Protein AF-A0A957R9X8-F1 (afdb_monomer_lite)

Foldseek 3Di:
DDDDDDDDDDDDDDDDDDPPDDDVLQVLLVVLQFHWDWDQDPVGIWIWTAHPVRAIDGSVCVVVVLDHPPDRLAADQDVLVVLQSVFWDLADDPSYPHDQVHPLQLVLVCVVVVPDPPPDSVQSRVQWDWTRHRSFIKIFGDDPLGDSNDFADADPDADPLQLVVCQVVAFAQFDDCVSRPSRYQWTWTHHRSDIDTHDRNFDQDPVRHGVVRIDTRDDLDPVPPPVPPDDPCLQVLLVVDDDDDPPPPDDCVPPDPVSVVVVVVVVVVVVVVLVVLLVVPPVPQVSVLVVFDCVDPVRVSVNSQCSVVSGPDRCVPPVD

pLDDT: mean 84.51, std 13.88, range [35.81, 98.56]

Radius of gyration: 32.57 Å; chains: 1; bounding box: 52×130×83 Å

Sequence (320 aa):
MTLALLSACVPVTAPAPGEGIANPASENCVAQGGTVDIRQGEGGEVGYCVFAGGSECEEWALMRGECAPGQDAATFDDPFAYCAAVGTIDTPDARYTGEEPPAAAVQGLRAAINAPADAPDDILKNGTFWRCADGQVKACFVGANIPCETKADLSETPNEGMVAFCKENPDAEVVPAAAAGRATVYTWGCAGGVPVNGEQVLHADAQGFIAEFWYAIEPPTGAASQSLVVAPDLAARAARLKSVTVAPTVDTSKLEPWELQVLDKFMQAAWYMDAAYWQQVDPEGERIFRSLDASNPDQAALHLMMDANYGRWDRFDDFA

Structure (mmCIF, N/CA/C/O backbone):
data_AF-A0A957R9X8-F1
#
_entry.id   AF-A0A957R9X8-F1
#
loop_
_atom_site.group_PDB
_atom_site.id
_atom_site.type_symbol
_atom_site.label_atom_id
_atom_site.label_alt_id
_atom_site.label_comp_id
_atom_site.label_asym_id
_atom_site.label_entity_id
_atom_site.label_seq_id
_atom_site.pdbx_PDB_ins_code
_atom_site.Cartn_x
_atom_site.Cartn_y
_atom_site.Cartn_z
_atom_site.occupancy
_atom_site.B_iso_or_equiv
_atom_site.auth_seq_id
_atom_site.auth_comp_id
_atom_site.auth_asym_id
_atom_site.auth_atom_id
_atom_site.pdbx_PDB_model_num
ATOM 1 N N . MET A 1 1 ? 21.833 -87.650 44.650 1.00 43.00 1 MET A N 1
ATOM 2 C CA . MET A 1 1 ? 22.832 -86.761 44.021 1.00 43.00 1 MET A CA 1
ATOM 3 C C . MET A 1 1 ? 22.070 -85.587 43.438 1.00 43.00 1 MET A C 1
ATOM 5 O O . MET A 1 1 ? 21.427 -85.734 42.409 1.00 43.00 1 MET A O 1
ATOM 9 N N . THR A 1 2 ? 22.012 -84.489 44.184 1.00 42.12 2 THR A N 1
ATOM 10 C CA . THR A 1 2 ? 21.207 -83.302 43.872 1.00 42.12 2 THR A CA 1
ATOM 11 C C . THR A 1 2 ? 22.106 -82.326 43.120 1.00 42.12 2 THR A C 1
ATOM 13 O O . THR A 1 2 ? 23.076 -81.836 43.693 1.00 42.12 2 THR A O 1
ATOM 16 N N . LEU A 1 3 ? 21.846 -82.116 41.828 1.00 49.44 3 LEU A N 1
ATOM 17 C CA . LEU A 1 3 ? 22.641 -81.239 40.967 1.00 49.44 3 LEU A CA 1
ATOM 18 C C . LEU A 1 3 ? 22.000 -79.842 40.958 1.00 49.44 3 LEU A C 1
ATOM 20 O O . LEU A 1 3 ? 20.878 -79.676 40.484 1.00 49.44 3 LEU A O 1
ATOM 24 N N . ALA A 1 4 ? 22.696 -78.862 41.532 1.00 49.31 4 ALA A N 1
ATOM 25 C CA . ALA A 1 4 ? 22.298 -77.459 41.543 1.00 49.31 4 ALA A CA 1
ATOM 26 C C . ALA A 1 4 ? 22.686 -76.787 40.213 1.00 49.31 4 ALA A C 1
ATOM 28 O O . ALA A 1 4 ? 23.850 -76.822 39.816 1.00 49.31 4 ALA A O 1
ATOM 29 N N . LEU A 1 5 ? 21.711 -76.176 39.536 1.00 53.53 5 LEU A N 1
ATOM 30 C CA . LEU A 1 5 ? 21.909 -75.341 38.349 1.00 53.53 5 LEU A CA 1
ATOM 31 C C . LEU A 1 5 ? 22.194 -73.899 38.796 1.00 53.53 5 LEU A C 1
ATOM 33 O O . LEU A 1 5 ? 21.332 -73.249 39.385 1.00 53.53 5 LEU A O 1
ATOM 37 N N . LEU A 1 6 ? 23.407 -73.411 38.526 1.00 47.47 6 LEU A N 1
ATOM 38 C CA . LEU A 1 6 ? 23.772 -72.000 38.669 1.00 47.47 6 LEU A CA 1
ATOM 39 C C . LEU A 1 6 ? 23.198 -71.201 37.490 1.00 47.47 6 LEU A C 1
ATOM 41 O O . LEU A 1 6 ? 23.552 -71.446 36.340 1.00 47.47 6 LEU A O 1
ATOM 45 N N . SER A 1 7 ? 22.322 -70.241 37.792 1.00 61.00 7 SER A N 1
ATOM 46 C CA . SER A 1 7 ? 21.813 -69.246 36.845 1.00 61.00 7 SER A CA 1
ATOM 47 C C . SER A 1 7 ? 22.799 -68.076 36.761 1.00 61.00 7 SER A C 1
ATOM 49 O O . SER A 1 7 ? 23.100 -67.452 37.779 1.00 61.00 7 SER A O 1
ATOM 51 N N . ALA A 1 8 ? 23.331 -67.799 35.570 1.00 59.06 8 ALA A N 1
ATOM 52 C CA . ALA A 1 8 ? 24.214 -66.664 35.314 1.00 59.06 8 ALA A CA 1
ATOM 53 C C . ALA A 1 8 ? 23.390 -65.440 34.873 1.00 59.06 8 ALA A C 1
ATOM 55 O O . ALA A 1 8 ? 22.665 -65.504 33.882 1.00 59.06 8 ALA A O 1
ATOM 56 N N . CYS A 1 9 ? 23.515 -64.322 35.595 1.00 51.91 9 CYS A N 1
ATOM 57 C CA . CYS A 1 9 ? 22.985 -63.024 35.173 1.00 51.91 9 CYS A CA 1
ATOM 58 C C . CYS A 1 9 ? 23.831 -62.454 34.027 1.00 51.91 9 CYS A C 1
ATOM 60 O O . CYS A 1 9 ? 25.034 -62.251 34.185 1.00 51.91 9 CYS A O 1
ATOM 62 N N . VAL A 1 10 ? 23.191 -62.152 32.899 1.00 62.47 10 VAL A N 1
ATOM 63 C CA . VAL A 1 10 ? 23.792 -61.405 31.786 1.00 62.47 10 VAL A CA 1
ATOM 64 C C . VAL A 1 10 ? 23.617 -59.906 32.074 1.00 62.47 10 VAL A C 1
ATOM 66 O O . VAL A 1 10 ? 22.485 -59.488 32.328 1.00 62.47 10 VAL A O 1
ATOM 69 N N . PRO A 1 11 ? 24.675 -59.078 32.075 1.00 52.75 11 PRO A N 1
ATOM 70 C CA . PRO A 1 11 ? 24.516 -57.637 32.227 1.00 52.75 11 PRO A CA 1
ATOM 71 C C . PRO A 1 11 ? 23.889 -57.050 30.955 1.00 52.75 11 PRO A C 1
ATOM 73 O O . PRO A 1 11 ? 24.419 -57.217 29.858 1.00 52.75 11 PRO A O 1
ATOM 76 N N . VAL A 1 12 ? 22.761 -56.353 31.107 1.00 51.31 12 VAL A N 1
ATOM 77 C CA . VAL A 1 12 ? 22.160 -55.544 30.039 1.00 51.31 12 VAL A CA 1
ATOM 78 C C . VAL A 1 12 ? 23.091 -54.367 29.769 1.00 51.31 12 VAL A C 1
ATOM 80 O O . VAL A 1 12 ? 23.293 -53.508 30.626 1.00 51.31 12 VAL A O 1
ATOM 83 N N . THR A 1 13 ? 23.692 -54.348 28.586 1.00 54.31 13 THR A N 1
ATOM 84 C CA . THR A 1 13 ? 24.441 -53.196 28.083 1.00 54.31 13 THR A CA 1
ATOM 85 C C . THR A 1 13 ? 23.428 -52.147 27.625 1.00 54.31 13 THR A C 1
ATOM 87 O O . THR A 1 13 ? 22.533 -52.462 26.842 1.00 54.31 13 THR A O 1
ATOM 90 N N . ALA A 1 14 ? 23.525 -50.917 28.132 1.00 56.06 14 ALA A N 1
ATOM 91 C CA . ALA A 1 14 ? 22.743 -49.800 27.607 1.00 56.06 14 ALA A CA 1
ATOM 92 C C . ALA A 1 14 ? 23.166 -49.506 26.150 1.00 56.06 14 ALA A C 1
ATOM 94 O O . ALA A 1 14 ? 24.355 -49.644 25.841 1.00 56.06 14 ALA A O 1
ATOM 95 N N . PRO A 1 15 ? 22.238 -49.118 25.254 1.00 51.78 15 PRO A N 1
ATOM 96 C CA . PRO A 1 15 ? 22.592 -48.726 23.895 1.00 51.78 15 PRO A CA 1
ATOM 97 C C . PRO A 1 15 ? 23.454 -47.456 23.904 1.00 51.78 15 PRO A C 1
ATOM 99 O O . PRO A 1 15 ? 23.340 -46.614 24.797 1.00 51.78 15 PRO A O 1
ATOM 102 N N . ALA A 1 16 ? 24.339 -47.345 22.911 1.00 50.88 16 ALA A N 1
ATOM 103 C CA . ALA A 1 16 ? 25.206 -46.189 22.716 1.00 50.88 16 ALA A CA 1
ATOM 104 C C . ALA A 1 16 ? 24.379 -44.906 22.473 1.00 50.88 16 ALA A C 1
ATOM 106 O O . ALA A 1 16 ? 23.302 -44.980 21.877 1.00 50.88 16 ALA A O 1
ATOM 107 N N . PRO A 1 17 ? 24.853 -43.727 22.912 1.00 47.34 17 PRO A N 1
ATOM 108 C CA . PRO A 1 17 ? 24.148 -42.481 22.671 1.00 47.34 17 PRO A CA 1
ATOM 109 C C . PRO A 1 17 ? 24.361 -42.007 21.227 1.00 47.34 17 PRO A C 1
ATOM 111 O O . PRO A 1 17 ? 25.496 -41.798 20.808 1.00 47.34 17 PRO A O 1
ATOM 114 N N . GLY A 1 18 ? 23.253 -41.762 20.522 1.00 55.72 18 GLY A N 1
ATOM 115 C CA . GLY A 1 18 ? 23.188 -40.744 19.473 1.00 55.72 18 GLY A CA 1
ATOM 116 C C . GLY A 1 18 ? 23.339 -41.200 18.022 1.00 55.72 18 GLY A C 1
ATOM 117 O O . GLY A 1 18 ? 24.127 -40.608 17.297 1.00 55.72 18 GLY A O 1
ATOM 118 N N . GLU A 1 19 ? 22.530 -42.150 17.553 1.00 46.12 19 GLU A N 1
ATOM 119 C CA . GLU A 1 19 ? 22.062 -42.079 16.159 1.00 46.12 19 GLU A CA 1
ATOM 120 C C . GLU A 1 19 ? 20.814 -41.191 16.157 1.00 46.12 19 GLU A C 1
ATOM 122 O O . GLU A 1 19 ? 19.699 -41.637 16.432 1.00 46.12 19 GLU A O 1
ATOM 127 N N . GLY A 1 20 ? 21.026 -39.883 15.988 1.00 59.78 20 GLY A N 1
ATOM 128 C CA . GLY A 1 20 ? 19.932 -38.943 15.766 1.00 59.78 20 GLY A CA 1
ATOM 129 C C . GLY A 1 20 ? 19.201 -39.301 14.474 1.00 59.78 20 GLY A C 1
ATOM 130 O O . GLY A 1 20 ? 19.825 -39.745 13.513 1.00 59.78 20 GLY A O 1
ATOM 131 N N . ILE A 1 21 ? 17.878 -39.125 14.456 1.00 73.31 21 ILE A N 1
ATOM 132 C CA . ILE A 1 21 ? 17.081 -39.220 13.227 1.00 73.31 21 ILE A CA 1
ATOM 133 C C . ILE A 1 21 ? 17.728 -38.291 12.192 1.00 73.31 21 ILE A C 1
ATOM 135 O O . ILE A 1 21 ? 17.927 -37.110 12.481 1.00 73.31 21 ILE A O 1
ATOM 139 N N . ALA A 1 22 ? 18.098 -38.827 11.027 1.00 82.06 22 ALA A N 1
ATOM 140 C CA . ALA A 1 22 ? 18.707 -38.040 9.963 1.00 82.06 22 ALA A CA 1
ATOM 141 C C . ALA A 1 22 ? 17.767 -36.902 9.537 1.00 82.06 22 ALA A C 1
ATOM 143 O O . ALA A 1 22 ? 16.548 -37.081 9.498 1.00 82.06 22 ALA A O 1
ATOM 144 N N . ASN A 1 23 ? 18.327 -35.725 9.238 1.00 85.56 23 ASN A N 1
ATOM 145 C CA . ASN A 1 23 ? 17.532 -34.602 8.753 1.00 85.56 23 ASN A CA 1
ATOM 146 C C . ASN A 1 23 ? 17.007 -34.942 7.344 1.00 85.56 23 ASN A C 1
ATOM 148 O O . ASN A 1 23 ? 17.818 -35.048 6.420 1.00 85.56 23 ASN A O 1
ATOM 152 N N . PRO A 1 24 ? 15.683 -35.089 7.148 1.00 92.38 24 PRO A N 1
ATOM 153 C CA . PRO A 1 24 ? 15.128 -35.463 5.850 1.00 92.38 24 PRO A CA 1
ATOM 154 C C . PRO A 1 24 ? 15.440 -34.434 4.751 1.00 92.38 24 PRO A C 1
ATOM 156 O O . PRO A 1 24 ? 15.590 -34.815 3.591 1.00 92.38 24 PRO A O 1
ATOM 159 N N . ALA A 1 25 ? 15.591 -33.151 5.097 1.00 91.44 25 ALA A N 1
ATOM 160 C CA . ALA A 1 25 ? 15.960 -32.107 4.143 1.00 91.44 25 ALA A CA 1
ATOM 161 C C . ALA A 1 25 ? 17.410 -32.277 3.653 1.00 91.44 25 ALA A C 1
ATOM 163 O O . ALA A 1 25 ? 17.682 -32.199 2.452 1.00 91.44 25 ALA A O 1
ATOM 164 N N . SER A 1 26 ? 18.319 -32.628 4.566 1.00 94.81 26 SER A N 1
ATOM 165 C CA . SER A 1 26 ? 19.715 -32.937 4.248 1.00 94.81 26 SER A CA 1
ATOM 166 C C . SER A 1 26 ? 19.870 -34.229 3.448 1.00 94.81 26 SER A C 1
ATOM 168 O O . SER A 1 26 ? 20.646 -34.274 2.493 1.00 94.81 26 SER A O 1
ATOM 170 N N . GLU A 1 27 ? 19.101 -35.276 3.763 1.00 95.62 27 GLU A N 1
ATOM 171 C CA . GLU A 1 27 ? 19.074 -36.497 2.946 1.00 95.62 27 GLU A CA 1
ATOM 172 C C . GLU A 1 27 ? 18.559 -36.214 1.531 1.00 95.62 27 GLU A C 1
ATOM 174 O O . GLU A 1 27 ? 19.143 -36.689 0.553 1.00 95.62 27 GLU A O 1
ATOM 179 N N . ASN A 1 28 ? 17.510 -35.395 1.406 1.00 93.88 28 ASN A N 1
ATOM 180 C CA . ASN A 1 28 ? 16.999 -34.959 0.111 1.00 93.88 28 ASN A CA 1
ATOM 181 C C . ASN A 1 28 ? 18.050 -34.153 -0.673 1.00 93.88 28 ASN A C 1
ATOM 183 O O . ASN A 1 28 ? 18.219 -34.396 -1.865 1.00 93.88 28 ASN A O 1
ATOM 187 N N . CYS A 1 29 ? 18.808 -33.261 -0.026 1.00 94.81 29 CYS A N 1
ATOM 188 C CA . CYS A 1 29 ? 19.903 -32.534 -0.675 1.00 94.81 29 CYS A CA 1
ATOM 189 C C . CYS A 1 29 ? 20.943 -33.475 -1.303 1.00 94.81 29 CYS A C 1
ATOM 191 O O . CYS A 1 29 ? 21.267 -33.365 -2.491 1.00 94.81 29 CYS A O 1
ATOM 193 N N . VAL A 1 30 ? 21.428 -34.442 -0.520 1.00 94.69 30 VAL A N 1
ATOM 194 C CA . VAL A 1 30 ? 22.410 -35.428 -0.992 1.00 94.69 30 VAL A CA 1
ATOM 195 C C . VAL A 1 30 ? 21.818 -36.293 -2.109 1.00 94.69 30 VAL A C 1
ATOM 197 O O . VAL A 1 30 ? 22.497 -36.570 -3.099 1.00 94.69 30 VAL A O 1
ATOM 200 N N . ALA A 1 31 ? 20.540 -36.676 -2.007 1.00 92.69 31 ALA A N 1
ATOM 201 C CA . ALA A 1 31 ? 19.845 -37.444 -3.040 1.00 92.69 31 ALA A CA 1
ATOM 202 C C . ALA A 1 31 ? 19.714 -36.682 -4.375 1.00 92.69 31 ALA A C 1
ATOM 204 O O . ALA A 1 31 ? 19.755 -37.304 -5.436 1.00 92.69 31 ALA A O 1
ATOM 205 N N . GLN A 1 32 ? 19.614 -35.350 -4.331 1.00 89.50 32 GLN A N 1
ATOM 206 C CA . GLN A 1 32 ? 19.592 -34.463 -5.504 1.00 89.50 32 GLN A CA 1
ATOM 207 C C . GLN A 1 32 ? 21.001 -34.144 -6.048 1.00 89.50 32 GLN A C 1
ATOM 209 O O . GLN A 1 32 ? 21.147 -33.352 -6.979 1.00 89.50 32 GLN A O 1
ATOM 214 N N . GLY A 1 33 ? 22.051 -34.758 -5.491 1.00 91.75 33 GLY A N 1
ATOM 215 C CA . GLY A 1 33 ? 23.435 -34.579 -5.934 1.00 91.75 33 GLY A CA 1
ATOM 216 C C . GLY A 1 33 ? 24.096 -33.286 -5.448 1.00 91.75 33 GLY A C 1
ATOM 217 O O . GLY A 1 33 ? 25.109 -32.878 -6.022 1.00 91.75 33 GLY A O 1
ATOM 218 N N . GLY A 1 34 ? 23.535 -32.634 -4.426 1.00 93.94 34 GLY A N 1
ATOM 219 C CA . GLY A 1 34 ? 24.131 -31.476 -3.764 1.00 93.94 34 GLY A CA 1
ATOM 220 C C . GLY A 1 34 ? 24.967 -31.841 -2.533 1.00 93.94 34 GLY A C 1
ATOM 221 O O . GLY A 1 34 ? 25.032 -32.994 -2.105 1.00 93.94 34 GLY A O 1
ATOM 222 N N . THR A 1 35 ? 25.632 -30.837 -1.968 1.00 96.25 35 THR A N 1
ATOM 223 C CA . THR A 1 35 ? 26.374 -30.909 -0.702 1.00 96.25 35 THR A CA 1
ATOM 224 C C . THR A 1 35 ? 25.711 -30.005 0.325 1.00 96.25 35 THR A C 1
ATOM 226 O O . THR A 1 35 ? 25.387 -28.862 0.019 1.00 96.25 35 THR A O 1
ATOM 229 N N . VAL A 1 36 ? 25.537 -30.514 1.540 1.00 95.69 36 VAL A N 1
ATOM 230 C CA . VAL A 1 36 ? 24.971 -29.756 2.659 1.00 95.69 36 VAL A CA 1
ATOM 231 C C . VAL A 1 36 ? 25.997 -28.761 3.203 1.00 95.69 36 VAL A C 1
ATOM 233 O O . VAL A 1 36 ? 27.110 -29.150 3.561 1.00 95.69 36 VAL A O 1
ATOM 236 N N . ASP A 1 37 ? 25.604 -27.497 3.293 1.00 94.75 37 ASP A N 1
ATOM 237 C CA . ASP A 1 37 ? 26.348 -26.379 3.868 1.00 94.75 37 ASP A CA 1
ATOM 238 C C . ASP A 1 37 ? 25.497 -25.710 4.958 1.00 94.75 37 ASP A C 1
ATOM 240 O O . ASP A 1 37 ? 24.475 -25.087 4.675 1.00 94.75 37 ASP A O 1
ATOM 244 N N . ILE A 1 38 ? 25.896 -25.868 6.221 1.00 94.06 38 ILE A N 1
ATOM 245 C CA . ILE A 1 38 ? 25.177 -25.300 7.365 1.00 94.06 38 ILE A CA 1
ATOM 246 C C . ILE A 1 38 ? 25.762 -23.930 7.699 1.00 94.06 38 ILE A C 1
ATOM 248 O O . ILE A 1 38 ? 26.940 -23.804 8.044 1.00 94.06 38 ILE A O 1
ATOM 252 N N . ARG A 1 39 ? 24.919 -22.901 7.651 1.00 90.31 39 ARG A N 1
ATOM 253 C CA . ARG A 1 39 ? 25.284 -21.503 7.896 1.00 90.31 39 ARG A CA 1
ATOM 254 C C . ARG A 1 39 ? 24.569 -20.965 9.130 1.00 90.31 39 ARG A C 1
ATOM 256 O O . ARG A 1 39 ? 23.485 -21.414 9.482 1.00 90.31 39 ARG A O 1
ATOM 263 N N . GLN A 1 40 ? 25.166 -19.974 9.785 1.00 88.19 40 GLN A N 1
ATOM 264 C CA . GLN A 1 40 ? 24.520 -19.255 10.889 1.00 88.19 40 GLN A CA 1
ATOM 265 C C . GLN A 1 40 ? 23.585 -18.172 10.326 1.00 88.19 40 GLN A C 1
ATOM 267 O O . GLN A 1 40 ? 24.023 -17.364 9.507 1.00 88.19 40 GLN A O 1
ATOM 272 N N . GLY A 1 41 ? 22.328 -18.136 10.767 1.00 72.25 41 GLY A N 1
ATOM 273 C CA . GLY A 1 41 ? 21.339 -17.099 10.448 1.00 72.25 41 GLY A CA 1
ATOM 274 C C . GLY A 1 41 ? 20.716 -16.480 11.707 1.00 72.25 41 GLY A C 1
ATOM 275 O O . GLY A 1 41 ? 20.963 -16.939 12.822 1.00 72.25 41 GLY A O 1
ATOM 276 N N . GLU A 1 42 ? 19.882 -15.443 11.546 1.00 65.19 42 GLU A N 1
ATOM 277 C CA . GLU A 1 42 ? 19.233 -14.747 12.679 1.00 65.19 42 GLU A CA 1
ATOM 278 C C . GLU A 1 42 ? 18.342 -15.664 13.542 1.00 65.19 42 GLU A C 1
ATOM 280 O O . GLU A 1 42 ? 18.161 -15.403 14.729 1.00 65.19 42 GLU A O 1
ATOM 285 N N . GLY A 1 43 ? 17.825 -16.761 12.973 1.00 69.75 43 GLY A N 1
ATOM 286 C CA . GLY A 1 43 ? 16.980 -17.752 13.653 1.00 69.75 43 GLY A CA 1
ATOM 287 C C . GLY A 1 43 ? 17.690 -19.040 14.095 1.00 69.75 43 GLY A C 1
ATOM 288 O O . GLY A 1 43 ? 17.014 -19.974 14.523 1.00 69.75 43 GLY A O 1
ATOM 289 N N . GLY A 1 44 ? 19.021 -19.115 13.983 1.00 84.38 44 GLY A N 1
ATOM 290 C CA . GLY A 1 44 ? 19.813 -20.322 14.250 1.00 84.38 44 GLY A CA 1
ATOM 291 C C . GLY A 1 44 ? 20.522 -20.861 13.007 1.00 84.38 44 GLY A C 1
ATOM 292 O O . GLY A 1 44 ? 20.775 -20.128 12.053 1.00 84.38 44 GLY A O 1
ATOM 293 N N . GLU A 1 45 ? 20.878 -22.144 13.029 1.00 87.44 45 GLU A N 1
ATOM 294 C CA . GLU A 1 45 ? 21.526 -22.812 11.896 1.00 87.44 45 GLU A CA 1
ATOM 295 C C . GLU A 1 45 ? 20.536 -23.017 10.740 1.00 87.44 45 GLU A C 1
ATOM 297 O O . GLU A 1 45 ? 19.454 -23.573 10.926 1.00 87.44 45 GLU A O 1
ATOM 302 N N . VAL A 1 46 ? 20.920 -22.574 9.544 1.00 90.88 46 VAL A N 1
ATOM 303 C CA . VAL A 1 46 ? 20.171 -22.732 8.294 1.00 90.88 46 VAL A CA 1
ATOM 304 C C . VAL A 1 46 ? 20.991 -23.608 7.358 1.00 90.88 46 VAL A C 1
ATOM 306 O O . VAL A 1 46 ? 22.166 -23.327 7.112 1.00 90.88 46 VAL A O 1
ATOM 309 N N . GLY A 1 47 ? 20.383 -24.671 6.842 1.00 92.12 47 GLY A N 1
ATOM 310 C CA . GLY A 1 47 ? 21.037 -25.579 5.911 1.00 92.12 47 GLY A CA 1
ATOM 311 C C . GLY A 1 47 ? 20.804 -25.184 4.459 1.00 92.12 47 GLY A C 1
ATOM 312 O O . GLY A 1 47 ? 19.679 -24.906 4.050 1.00 92.12 47 GLY A O 1
ATOM 313 N N . TYR A 1 48 ? 21.871 -25.199 3.667 1.00 93.00 48 TYR A N 1
ATOM 314 C CA . TYR A 1 48 ? 21.845 -24.991 2.224 1.00 93.00 48 TYR A CA 1
ATOM 315 C C . TYR A 1 48 ? 22.343 -26.238 1.497 1.00 93.00 48 TYR A C 1
ATOM 317 O O . TYR A 1 48 ? 23.300 -26.884 1.906 1.00 93.00 48 TYR A O 1
ATOM 325 N N . CYS A 1 49 ? 21.708 -26.560 0.382 1.00 93.56 49 CYS A N 1
ATOM 326 C CA . CYS A 1 49 ? 22.124 -27.565 -0.569 1.00 93.56 49 CYS A CA 1
ATOM 327 C C . CYS A 1 49 ? 22.854 -26.909 -1.741 1.00 93.56 49 CYS A C 1
ATOM 329 O O . CYS A 1 49 ? 22.227 -26.248 -2.567 1.00 93.56 49 CYS A O 1
ATOM 331 N N . VAL A 1 50 ? 24.169 -27.103 -1.821 1.00 93.00 50 VAL A N 1
ATOM 332 C CA . VAL A 1 50 ? 25.044 -26.518 -2.846 1.00 93.00 50 VAL A CA 1
ATOM 333 C C . VAL A 1 50 ? 25.311 -27.540 -3.951 1.00 93.00 50 VAL A C 1
ATOM 335 O O . VAL A 1 50 ? 25.801 -28.641 -3.691 1.00 93.00 50 VAL A O 1
ATOM 338 N N . PHE A 1 51 ? 25.016 -27.188 -5.199 1.00 90.12 51 PHE A N 1
ATOM 339 C CA . PHE A 1 51 ? 25.174 -28.076 -6.353 1.00 90.12 51 PHE A CA 1
ATOM 340 C C . PHE A 1 51 ? 26.493 -27.832 -7.097 1.00 90.12 51 PHE A C 1
ATOM 342 O O . PHE A 1 51 ? 27.074 -26.751 -7.050 1.00 90.12 51 PHE A O 1
ATOM 349 N N . ALA A 1 52 ? 26.949 -28.825 -7.869 1.00 81.94 52 ALA A N 1
ATOM 350 C CA . ALA A 1 52 ? 28.204 -28.748 -8.630 1.00 81.94 52 ALA A CA 1
ATOM 351 C C . ALA A 1 52 ? 28.258 -27.597 -9.661 1.00 81.94 52 ALA A C 1
ATOM 353 O O . ALA A 1 52 ? 29.344 -27.188 -10.066 1.00 81.94 52 ALA A O 1
ATOM 354 N N . GLY A 1 53 ? 27.097 -27.083 -10.085 1.00 70.25 53 GLY A N 1
ATOM 355 C CA . GLY A 1 53 ? 26.974 -25.912 -10.959 1.00 70.25 53 GLY A CA 1
ATOM 356 C C . GLY A 1 53 ? 27.103 -24.561 -10.245 1.00 70.25 53 GLY A C 1
ATOM 357 O O . GLY A 1 53 ? 27.032 -23.538 -10.915 1.00 70.25 53 GLY A O 1
ATOM 358 N N . GLY A 1 54 ? 27.280 -24.546 -8.920 1.00 75.00 54 GLY A N 1
ATOM 359 C CA . GLY A 1 54 ? 27.381 -23.335 -8.099 1.00 75.00 54 GLY A CA 1
ATOM 360 C C . GLY A 1 54 ? 26.050 -22.834 -7.532 1.00 75.00 54 GLY A C 1
ATOM 361 O O . GLY A 1 54 ? 26.071 -22.124 -6.536 1.00 75.00 54 GLY A O 1
ATOM 362 N N . SER A 1 55 ? 24.913 -23.246 -8.104 1.00 81.25 55 SER A N 1
ATOM 363 C CA . SER A 1 55 ? 23.583 -22.937 -7.563 1.00 81.25 55 SER A CA 1
ATOM 364 C C . SER A 1 55 ? 23.397 -23.532 -6.167 1.00 81.25 55 SER A C 1
ATOM 366 O O . SER A 1 55 ? 23.873 -24.645 -5.910 1.00 81.25 55 SER A O 1
ATOM 368 N N . GLU A 1 56 ? 22.625 -22.864 -5.316 1.00 88.88 56 GLU A N 1
ATOM 369 C CA . GLU A 1 56 ? 22.292 -23.333 -3.972 1.00 88.88 56 GLU A CA 1
ATOM 370 C C . GLU A 1 56 ? 20.811 -23.133 -3.631 1.00 88.88 56 GLU A C 1
ATOM 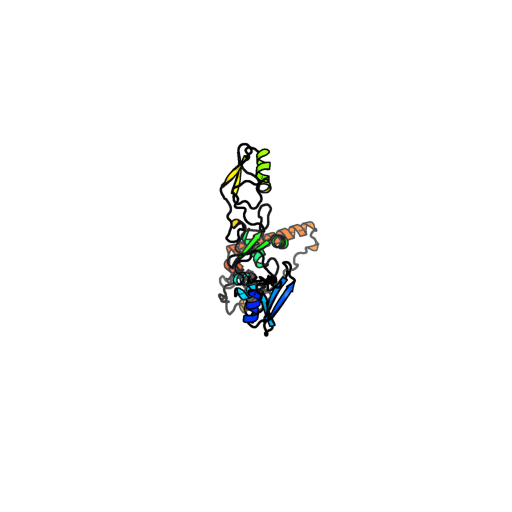372 O O . GLU A 1 56 ? 20.188 -22.162 -4.053 1.00 88.88 56 GLU A O 1
ATOM 377 N N . CYS A 1 57 ? 20.256 -24.053 -2.844 1.00 86.06 57 CYS A N 1
ATOM 378 C CA . CYS A 1 57 ? 18.889 -23.994 -2.325 1.00 86.06 57 CYS A CA 1
ATOM 379 C C . CYS A 1 57 ? 18.906 -24.147 -0.808 1.00 86.06 57 CYS A C 1
ATOM 381 O O . CYS A 1 57 ? 19.635 -24.993 -0.311 1.00 86.06 57 CYS A O 1
ATOM 383 N N . GLU A 1 58 ? 18.067 -23.434 -0.060 1.00 91.06 58 GLU A N 1
ATOM 384 C CA . GLU A 1 58 ? 17.808 -23.812 1.339 1.00 91.06 58 GLU A CA 1
ATOM 385 C C . GLU A 1 58 ? 17.227 -25.248 1.372 1.00 91.06 58 GLU A C 1
ATOM 387 O O . GLU A 1 58 ? 16.418 -25.617 0.513 1.00 91.06 58 GLU A O 1
ATOM 392 N N . GLU A 1 59 ? 17.700 -26.103 2.286 1.00 93.00 59 GLU A N 1
ATOM 393 C CA . GLU A 1 59 ? 17.439 -27.552 2.246 1.00 93.00 59 GLU A CA 1
ATOM 394 C C . GLU A 1 59 ? 15.944 -27.892 2.335 1.00 93.00 59 GLU A C 1
ATOM 396 O O . GLU A 1 59 ? 15.471 -28.806 1.646 1.00 93.00 59 GLU A O 1
ATOM 401 N N . TRP A 1 60 ? 15.179 -27.160 3.149 1.00 87.69 60 TRP A N 1
ATOM 402 C CA . TRP A 1 60 ? 13.741 -27.375 3.276 1.00 87.69 60 TRP A CA 1
ATOM 403 C C . TRP A 1 60 ? 12.964 -26.849 2.062 1.00 87.69 60 TRP A C 1
ATOM 405 O O . TRP A 1 60 ? 12.009 -27.501 1.632 1.00 87.69 60 TRP A O 1
ATOM 415 N N . ALA A 1 61 ? 13.378 -25.727 1.471 1.00 81.06 61 ALA A N 1
ATOM 416 C CA . ALA A 1 61 ? 12.826 -25.210 0.218 1.00 81.06 61 ALA A CA 1
ATOM 417 C C . ALA A 1 61 ? 13.054 -26.189 -0.948 1.00 81.06 61 ALA A C 1
ATOM 419 O O . ALA A 1 61 ? 12.126 -26.478 -1.708 1.00 81.06 61 ALA A O 1
ATOM 420 N N . LEU A 1 62 ? 14.249 -26.785 -1.046 1.00 85.62 62 LEU A N 1
ATOM 421 C CA . LEU A 1 62 ? 14.540 -27.850 -2.013 1.00 85.62 62 LEU A CA 1
ATOM 422 C C . LEU A 1 62 ? 13.638 -29.073 -1.793 1.00 85.62 62 LEU A C 1
ATOM 424 O O . LEU A 1 62 ? 13.098 -29.629 -2.747 1.00 85.62 62 LEU A O 1
ATOM 428 N N . MET A 1 63 ? 13.453 -29.496 -0.539 1.00 88.19 63 MET A N 1
ATOM 429 C CA . MET A 1 63 ? 12.607 -30.646 -0.201 1.00 88.19 63 MET A CA 1
ATOM 430 C C . MET A 1 63 ? 11.129 -30.420 -0.555 1.00 88.19 63 MET A C 1
ATOM 432 O O . MET A 1 63 ? 10.449 -31.364 -0.959 1.00 88.19 63 MET A O 1
ATOM 436 N N . ARG A 1 64 ? 10.627 -29.185 -0.442 1.00 87.44 64 ARG A N 1
ATOM 437 C CA . ARG A 1 64 ? 9.258 -28.819 -0.845 1.00 87.44 64 ARG A CA 1
ATOM 438 C C . ARG A 1 64 ? 9.108 -28.539 -2.346 1.00 87.44 64 ARG A C 1
ATOM 440 O O . ARG A 1 64 ? 7.984 -28.367 -2.809 1.00 87.44 64 ARG A O 1
ATOM 447 N N . GLY A 1 65 ? 10.205 -28.532 -3.108 1.00 78.62 65 GLY A N 1
ATOM 448 C CA . GLY A 1 65 ? 10.208 -28.209 -4.539 1.00 78.62 65 GLY A CA 1
ATOM 449 C C . GLY A 1 65 ? 10.064 -26.713 -4.843 1.00 78.62 65 GLY A C 1
ATOM 450 O O . GLY A 1 65 ? 9.729 -26.352 -5.967 1.00 78.62 65 GLY A O 1
ATOM 451 N N . GLU A 1 66 ? 10.312 -25.850 -3.857 1.00 72.31 66 GLU A N 1
ATOM 452 C CA . GLU A 1 66 ? 10.308 -24.382 -3.985 1.00 72.31 66 GLU A CA 1
ATOM 453 C C . GLU A 1 66 ? 11.626 -23.850 -4.576 1.00 72.31 66 GLU A C 1
ATOM 455 O O . GLU A 1 66 ? 11.718 -22.684 -4.950 1.00 72.31 66 GLU A O 1
ATOM 460 N N . CYS A 1 67 ? 12.644 -24.710 -4.662 1.00 78.94 67 CYS A N 1
ATOM 461 C CA . CYS A 1 67 ? 13.935 -24.453 -5.290 1.00 78.94 67 CYS A CA 1
ATOM 462 C C . CYS A 1 67 ? 14.426 -25.720 -6.008 1.00 78.94 67 CYS A C 1
ATOM 464 O O . CYS A 1 67 ? 14.127 -26.830 -5.560 1.00 78.94 67 CYS A O 1
ATOM 466 N N . ALA A 1 68 ? 15.169 -25.576 -7.111 1.00 82.38 68 ALA A N 1
ATOM 467 C CA . ALA A 1 68 ? 15.696 -26.697 -7.889 1.00 82.38 68 ALA A CA 1
ATOM 468 C C . ALA A 1 68 ? 17.178 -26.510 -8.277 1.00 82.38 68 ALA A C 1
ATOM 470 O O . ALA A 1 68 ? 17.642 -25.379 -8.431 1.00 82.38 68 ALA A O 1
ATOM 471 N N . PRO A 1 69 ? 17.929 -27.608 -8.503 1.00 80.38 69 PRO A N 1
ATOM 472 C CA . PRO A 1 69 ? 19.316 -27.535 -8.957 1.00 80.38 69 PRO A CA 1
ATOM 473 C C . PRO A 1 69 ? 19.459 -26.717 -10.250 1.00 80.38 69 PRO A C 1
ATOM 475 O O . PRO A 1 69 ? 18.737 -26.950 -11.221 1.00 80.38 69 PRO A O 1
ATOM 478 N N . GLY A 1 70 ? 20.413 -25.783 -10.287 1.00 70.06 70 GLY A N 1
ATOM 479 C CA . GLY A 1 70 ? 20.624 -24.873 -11.419 1.00 70.06 70 GLY A CA 1
ATOM 480 C C . GLY A 1 70 ? 19.729 -23.631 -11.416 1.00 70.06 70 GLY A C 1
ATOM 481 O O . GLY A 1 70 ? 19.827 -22.825 -12.340 1.00 70.06 70 GLY A O 1
ATOM 482 N N . GLN A 1 71 ? 18.884 -23.460 -10.397 1.00 61.69 71 GLN A N 1
ATOM 483 C CA . GLN A 1 71 ? 18.235 -22.192 -10.092 1.00 61.69 71 GLN A CA 1
ATOM 484 C C . GLN A 1 71 ? 19.036 -21.523 -8.975 1.00 61.69 71 GLN A C 1
ATOM 486 O O . GLN A 1 71 ? 18.994 -21.974 -7.833 1.00 61.69 71 GLN A O 1
ATOM 491 N N . ASP A 1 72 ? 19.786 -20.466 -9.290 1.00 57.97 72 ASP A N 1
ATOM 492 C CA . ASP A 1 72 ? 20.143 -19.504 -8.245 1.00 57.97 72 ASP A CA 1
ATOM 493 C C . ASP A 1 72 ? 18.825 -18.995 -7.646 1.00 57.97 72 ASP A C 1
ATOM 495 O O . ASP A 1 72 ? 17.850 -18.825 -8.390 1.00 57.97 72 ASP A O 1
ATOM 499 N N . ALA A 1 73 ? 18.753 -18.805 -6.323 1.00 58.91 73 ALA A N 1
ATOM 500 C CA . ALA A 1 73 ? 17.564 -18.233 -5.698 1.00 58.91 73 ALA A CA 1
ATOM 501 C C . ALA A 1 73 ? 17.220 -16.931 -6.435 1.00 58.91 73 ALA A C 1
ATOM 503 O O . ALA A 1 73 ? 17.992 -15.974 -6.392 1.00 58.91 73 ALA A O 1
ATOM 504 N N . ALA A 1 74 ? 16.116 -16.935 -7.188 1.00 68.00 74 ALA A N 1
ATOM 505 C CA . ALA A 1 74 ? 15.769 -15.809 -8.037 1.00 68.00 74 ALA A CA 1
ATOM 506 C C . ALA A 1 74 ? 15.634 -14.564 -7.156 1.00 68.00 74 ALA A C 1
ATOM 508 O O . ALA A 1 74 ? 14.848 -14.554 -6.207 1.00 68.00 74 ALA A O 1
ATOM 509 N N . THR A 1 75 ? 16.434 -13.545 -7.452 1.00 80.75 75 THR A N 1
ATOM 510 C CA . THR A 1 75 ? 16.308 -12.225 -6.841 1.00 80.75 75 THR A CA 1
ATOM 511 C C . THR A 1 75 ? 15.425 -11.352 -7.717 1.00 80.75 75 THR A C 1
ATOM 513 O O . THR A 1 75 ? 15.528 -11.399 -8.945 1.00 80.75 75 THR A O 1
ATOM 516 N N . PHE A 1 76 ? 14.586 -10.541 -7.091 1.00 85.31 76 PHE A N 1
ATOM 517 C CA . PHE A 1 76 ? 13.601 -9.695 -7.746 1.00 85.31 76 PHE A CA 1
ATOM 518 C C . PHE A 1 76 ? 13.790 -8.249 -7.297 1.00 85.31 76 PHE A C 1
ATOM 520 O O . PHE A 1 76 ? 13.793 -7.964 -6.104 1.00 85.31 76 PHE A O 1
ATOM 527 N N . ASP A 1 77 ? 13.908 -7.321 -8.237 1.00 87.56 77 ASP A N 1
ATOM 528 C CA . ASP A 1 77 ? 13.834 -5.879 -7.982 1.00 87.56 77 ASP A CA 1
ATOM 529 C C . ASP A 1 77 ? 12.449 -5.294 -8.317 1.00 87.56 77 ASP A C 1
ATOM 531 O O . ASP A 1 77 ? 12.080 -4.245 -7.793 1.00 87.56 77 ASP A O 1
ATOM 535 N N . ASP A 1 78 ? 11.655 -5.999 -9.128 1.00 90.31 78 ASP A N 1
ATOM 536 C CA . ASP A 1 78 ? 10.244 -5.712 -9.381 1.00 90.31 78 ASP A CA 1
ATOM 537 C C . ASP A 1 78 ? 9.333 -6.372 -8.318 1.00 90.31 78 ASP A C 1
ATOM 539 O O . ASP A 1 78 ? 9.260 -7.607 -8.252 1.00 90.31 78 ASP A O 1
ATOM 543 N N . PRO A 1 79 ? 8.582 -5.591 -7.511 1.00 95.25 79 PRO A N 1
ATOM 544 C CA . PRO A 1 79 ? 7.697 -6.136 -6.481 1.00 95.25 79 PRO A CA 1
ATOM 545 C C . PRO A 1 79 ? 6.549 -6.988 -7.049 1.00 95.25 79 PRO A C 1
ATOM 547 O O . PRO A 1 79 ? 6.059 -7.883 -6.357 1.00 95.25 79 PRO A O 1
ATOM 550 N N . PHE A 1 80 ? 6.113 -6.759 -8.293 1.00 95.12 80 PHE A N 1
ATOM 551 C CA . PHE A 1 80 ? 5.027 -7.541 -8.897 1.00 95.12 80 PHE A CA 1
ATOM 552 C C . PHE A 1 80 ? 5.513 -8.916 -9.343 1.00 95.12 80 PHE A C 1
ATOM 554 O O . PHE A 1 80 ? 4.864 -9.916 -9.031 1.00 95.12 80 PHE A O 1
ATOM 561 N N . ALA A 1 81 ? 6.669 -8.985 -10.009 1.00 88.56 81 ALA A N 1
ATOM 562 C CA . ALA A 1 81 ? 7.329 -10.252 -10.311 1.00 88.56 81 ALA A CA 1
ATOM 563 C C . ALA A 1 81 ? 7.671 -11.030 -9.031 1.00 88.56 81 ALA A C 1
ATOM 565 O O . ALA A 1 81 ? 7.438 -12.238 -8.976 1.00 88.56 81 ALA A O 1
ATOM 566 N N . TYR A 1 82 ? 8.150 -10.330 -7.996 1.00 92.50 82 TYR A N 1
ATOM 567 C CA . TYR A 1 82 ? 8.411 -10.910 -6.682 1.00 92.50 82 TYR A CA 1
ATOM 568 C C . TYR A 1 82 ? 7.157 -11.569 -6.102 1.00 92.50 82 TYR A C 1
ATOM 570 O O . TYR A 1 82 ? 7.158 -12.778 -5.875 1.00 92.50 82 TYR A O 1
ATOM 578 N N . CYS A 1 83 ? 6.062 -10.819 -5.925 1.00 94.88 83 CYS A N 1
ATOM 579 C CA . CYS A 1 83 ? 4.836 -11.370 -5.351 1.00 94.88 83 CYS A CA 1
ATOM 580 C C . CYS A 1 83 ? 4.237 -12.485 -6.208 1.00 94.88 83 CYS A C 1
ATOM 582 O O . CYS A 1 83 ? 3.847 -13.512 -5.657 1.00 94.88 83 CYS A O 1
ATOM 584 N N . ALA A 1 84 ? 4.248 -12.356 -7.537 1.00 91.12 84 ALA A N 1
ATOM 585 C CA . ALA A 1 84 ? 3.787 -13.416 -8.431 1.00 91.12 84 ALA A CA 1
ATOM 586 C C . ALA A 1 84 ? 4.582 -14.724 -8.260 1.00 91.12 84 ALA A C 1
ATOM 588 O O . ALA A 1 84 ? 4.009 -15.805 -8.399 1.00 91.12 84 ALA A O 1
ATOM 589 N N . ALA A 1 85 ? 5.879 -14.636 -7.947 1.00 83.88 85 ALA A N 1
ATOM 590 C CA . ALA A 1 85 ? 6.740 -15.793 -7.732 1.00 83.88 85 ALA A CA 1
ATOM 591 C C . ALA A 1 85 ? 6.615 -16.389 -6.320 1.00 83.88 85 ALA A C 1
ATOM 593 O O . ALA A 1 85 ? 6.565 -17.610 -6.182 1.00 83.88 85 ALA A O 1
ATOM 594 N N . VAL A 1 86 ? 6.568 -15.557 -5.273 1.00 86.31 86 VAL A N 1
ATOM 595 C CA . VAL A 1 86 ? 6.545 -16.035 -3.875 1.00 86.31 86 VAL A CA 1
ATOM 596 C C . VAL A 1 86 ? 5.139 -16.337 -3.355 1.00 86.31 86 VAL A C 1
ATOM 598 O O . VAL A 1 86 ? 4.989 -16.999 -2.329 1.00 86.31 86 VAL A O 1
ATOM 601 N N . GLY A 1 87 ? 4.101 -15.868 -4.048 1.00 91.69 87 GLY A N 1
ATOM 602 C CA . GLY A 1 87 ? 2.708 -16.043 -3.658 1.00 91.69 87 GLY A CA 1
ATOM 603 C C . GLY A 1 87 ? 2.345 -15.185 -2.449 1.00 91.69 87 GLY A C 1
ATOM 604 O O . GLY A 1 87 ? 1.957 -14.025 -2.593 1.00 91.69 87 GLY A O 1
ATOM 605 N N . THR A 1 88 ? 2.450 -15.760 -1.255 1.00 93.50 88 THR A N 1
ATOM 606 C CA . THR A 1 88 ? 1.978 -15.143 -0.012 1.00 93.50 88 THR A CA 1
ATOM 607 C C . THR A 1 88 ? 3.105 -15.098 1.009 1.00 93.50 88 THR A C 1
ATOM 609 O O . THR A 1 88 ? 3.591 -16.138 1.449 1.00 93.50 88 THR A O 1
ATOM 612 N N . ILE A 1 89 ? 3.504 -13.891 1.407 1.00 92.19 89 ILE A N 1
ATOM 613 C CA . ILE A 1 89 ? 4.489 -13.661 2.465 1.00 92.19 89 ILE A CA 1
ATOM 614 C C . ILE A 1 89 ? 4.151 -12.358 3.191 1.00 92.19 89 ILE A C 1
ATOM 616 O O . ILE A 1 89 ? 3.889 -11.341 2.550 1.00 92.19 89 ILE A O 1
ATOM 620 N N . ASP A 1 90 ? 4.109 -12.403 4.525 1.00 94.12 90 ASP A N 1
ATOM 621 C CA . ASP A 1 90 ? 3.732 -11.257 5.367 1.00 94.12 90 ASP A CA 1
ATOM 622 C C . ASP A 1 90 ? 4.768 -10.130 5.314 1.00 94.12 90 ASP A C 1
ATOM 624 O O . ASP A 1 90 ? 4.398 -8.960 5.273 1.00 94.12 90 ASP A O 1
ATOM 628 N N . THR A 1 91 ? 6.049 -10.499 5.294 1.00 91.25 91 THR A N 1
ATOM 629 C CA . THR A 1 91 ? 7.185 -9.583 5.209 1.00 91.25 91 THR A CA 1
ATOM 630 C C . THR A 1 91 ? 8.085 -10.055 4.070 1.00 91.25 91 THR A C 1
ATOM 632 O O . THR A 1 91 ? 8.515 -11.209 4.105 1.00 91.25 91 THR A O 1
ATOM 635 N N . PRO A 1 92 ? 8.356 -9.217 3.058 1.00 91.62 92 PRO A N 1
ATOM 636 C CA . PRO A 1 92 ? 9.319 -9.525 2.006 1.00 91.62 92 PRO A CA 1
ATOM 637 C C . PRO A 1 92 ? 10.661 -9.997 2.578 1.00 91.62 92 PRO A C 1
ATOM 639 O O . PRO A 1 92 ? 11.123 -9.478 3.594 1.00 91.62 92 PRO A O 1
ATOM 642 N N . ASP A 1 93 ? 11.268 -11.001 1.949 1.00 87.25 93 ASP A N 1
ATOM 643 C CA . ASP A 1 93 ? 12.539 -11.572 2.391 1.00 87.25 93 ASP A CA 1
ATOM 644 C C . ASP A 1 93 ? 13.691 -11.204 1.446 1.00 87.25 93 ASP A C 1
ATOM 646 O O . ASP A 1 93 ? 13.531 -10.422 0.510 1.00 87.25 93 ASP A O 1
ATOM 650 N N . ALA A 1 94 ? 14.868 -11.787 1.685 1.00 84.69 94 ALA A N 1
ATOM 651 C CA . ALA A 1 94 ? 16.096 -11.494 0.948 1.00 84.69 94 ALA A CA 1
ATOM 652 C C . ALA A 1 94 ? 16.019 -11.744 -0.573 1.00 84.69 94 ALA A C 1
ATOM 654 O O . ALA A 1 94 ? 16.926 -11.332 -1.297 1.00 84.69 94 ALA A O 1
ATOM 655 N N . ARG A 1 95 ? 14.972 -12.416 -1.074 1.00 84.50 95 ARG A N 1
ATOM 656 C CA . ARG A 1 95 ? 14.736 -12.572 -2.515 1.00 84.50 95 ARG A CA 1
ATOM 657 C C . ARG A 1 95 ? 14.279 -11.267 -3.166 1.00 84.50 95 ARG A C 1
ATOM 659 O O . ARG A 1 95 ? 14.474 -11.124 -4.368 1.00 84.50 95 ARG A O 1
ATOM 666 N N . TYR A 1 96 ? 13.704 -10.319 -2.426 1.00 88.19 96 TYR A N 1
ATOM 667 C CA . TYR A 1 96 ? 13.450 -8.976 -2.943 1.00 88.19 96 TYR A CA 1
ATOM 668 C C . TYR A 1 96 ? 14.666 -8.074 -2.688 1.00 88.19 96 TYR A C 1
ATOM 670 O O . TYR A 1 96 ? 15.108 -7.891 -1.557 1.00 88.19 96 TYR A O 1
ATOM 678 N N . THR A 1 97 ? 15.224 -7.518 -3.758 1.00 88.88 97 THR A N 1
ATOM 679 C CA . THR A 1 97 ? 16.438 -6.686 -3.748 1.00 88.88 97 THR A CA 1
ATOM 680 C C . THR A 1 97 ? 16.175 -5.250 -4.205 1.00 88.88 97 THR A C 1
ATOM 682 O O . THR A 1 97 ? 17.122 -4.487 -4.402 1.00 88.88 97 THR A O 1
ATOM 685 N N . GLY A 1 98 ? 14.908 -4.894 -4.437 1.00 87.25 98 GLY A N 1
ATOM 686 C CA . GLY A 1 98 ? 14.497 -3.559 -4.862 1.00 87.25 98 GLY A CA 1
ATOM 687 C C . GLY A 1 98 ? 14.486 -2.536 -3.722 1.00 87.25 98 GLY A C 1
ATOM 688 O O . GLY A 1 98 ? 14.913 -2.798 -2.599 1.00 87.25 98 GLY A O 1
ATOM 689 N N . GLU A 1 99 ? 13.991 -1.333 -4.017 1.00 91.00 99 GLU A N 1
ATOM 690 C CA . GLU A 1 99 ? 13.807 -0.293 -3.000 1.00 91.00 99 GLU A CA 1
ATOM 691 C C . GLU A 1 99 ? 12.787 -0.734 -1.940 1.00 91.00 99 GLU A C 1
ATOM 693 O O . GLU A 1 99 ? 11.756 -1.313 -2.281 1.00 91.00 99 GLU A O 1
ATOM 698 N N . GLU A 1 100 ? 13.061 -0.415 -0.671 1.00 89.81 100 GLU A N 1
ATOM 699 C CA . GLU A 1 100 ? 12.192 -0.713 0.471 1.00 89.81 100 GLU A CA 1
ATOM 700 C C . GLU A 1 100 ? 11.625 0.572 1.115 1.00 89.81 100 GLU A C 1
ATOM 702 O O . GLU A 1 100 ? 12.404 1.435 1.551 1.00 89.81 100 GLU A O 1
ATOM 707 N N . PRO A 1 101 ? 10.285 0.720 1.206 1.00 93.88 101 PRO A N 1
ATOM 708 C CA . PRO A 1 101 ? 9.276 -0.014 0.433 1.00 93.88 101 PRO A CA 1
ATOM 709 C C . PRO A 1 101 ? 9.370 0.300 -1.078 1.00 93.88 101 PRO A C 1
ATOM 711 O O . PRO A 1 101 ? 9.867 1.369 -1.448 1.00 93.88 101 PRO A O 1
ATOM 714 N N . PRO A 1 102 ? 8.850 -0.573 -1.963 1.00 94.69 102 PRO A N 1
ATOM 715 C CA . PRO A 1 102 ? 8.883 -0.361 -3.403 1.00 94.69 102 PRO A CA 1
ATOM 716 C C . PRO A 1 102 ? 8.195 0.946 -3.796 1.00 94.69 102 PRO A C 1
ATOM 718 O O . PRO A 1 102 ? 7.070 1.214 -3.364 1.00 94.69 102 PRO A O 1
ATOM 721 N N . ALA A 1 103 ? 8.801 1.720 -4.701 1.00 91.31 103 ALA A N 1
ATOM 722 C CA . ALA A 1 103 ? 8.201 2.955 -5.212 1.00 91.31 103 ALA A CA 1
ATOM 723 C C . ALA A 1 103 ? 6.783 2.731 -5.777 1.00 91.31 103 ALA A C 1
ATOM 725 O O . ALA A 1 103 ? 5.892 3.555 -5.574 1.00 91.31 103 ALA A O 1
ATOM 726 N N . ALA A 1 104 ? 6.538 1.582 -6.419 1.00 91.38 104 ALA A N 1
ATOM 727 C CA . ALA A 1 104 ? 5.212 1.209 -6.909 1.00 91.38 104 ALA A CA 1
ATOM 728 C C . ALA A 1 104 ? 4.181 1.028 -5.781 1.00 91.38 104 ALA A C 1
ATOM 730 O O . ALA A 1 104 ? 3.037 1.457 -5.929 1.00 91.38 104 ALA A O 1
ATOM 731 N N . ALA A 1 105 ? 4.582 0.453 -4.641 1.00 94.31 105 ALA A N 1
ATOM 732 C CA . ALA A 1 105 ? 3.718 0.331 -3.470 1.00 94.31 105 ALA A CA 1
ATOM 733 C C . ALA A 1 105 ? 3.385 1.712 -2.889 1.00 94.31 105 ALA A C 1
ATOM 735 O O . ALA A 1 105 ? 2.220 1.993 -2.624 1.00 94.31 105 ALA A O 1
ATOM 736 N N . VAL A 1 106 ? 4.379 2.600 -2.778 1.00 92.31 106 VAL A N 1
ATOM 737 C CA . VAL A 1 106 ? 4.199 3.975 -2.279 1.00 92.31 106 VAL A CA 1
ATOM 738 C C . VAL A 1 106 ? 3.249 4.781 -3.176 1.00 92.31 106 VAL A C 1
ATOM 740 O O . VAL A 1 106 ? 2.300 5.394 -2.685 1.00 92.31 106 VAL A O 1
ATOM 743 N N . GLN A 1 107 ? 3.461 4.763 -4.495 1.00 89.00 107 GLN A N 1
ATOM 744 C CA . GLN A 1 107 ? 2.632 5.520 -5.442 1.00 89.00 107 GLN A CA 1
ATOM 745 C C . GLN A 1 107 ? 1.227 4.928 -5.596 1.00 89.00 107 GLN A C 1
ATOM 747 O O . GLN A 1 107 ? 0.242 5.668 -5.625 1.00 89.00 107 GLN A O 1
ATOM 752 N N . GLY A 1 108 ? 1.104 3.600 -5.643 1.00 89.94 108 GLY A N 1
ATOM 753 C CA . GLY A 1 108 ? -0.201 2.944 -5.670 1.00 89.94 108 GLY A CA 1
ATOM 754 C C . GLY A 1 108 ? -1.009 3.237 -4.405 1.00 89.94 108 GLY A C 1
ATOM 755 O O . GLY A 1 108 ? -2.199 3.540 -4.481 1.00 89.94 108 GLY A O 1
ATOM 756 N N . LEU A 1 109 ? -0.352 3.244 -3.243 1.00 91.00 109 LEU A N 1
ATOM 757 C CA . LEU A 1 109 ? -0.989 3.573 -1.974 1.00 91.00 109 LEU A CA 1
ATOM 758 C C . LEU A 1 109 ? -1.414 5.043 -1.908 1.00 91.00 109 LEU A C 1
ATOM 760 O O . LEU A 1 109 ? -2.522 5.315 -1.453 1.00 91.00 109 LEU A O 1
ATOM 764 N N . ARG A 1 110 ? -0.599 5.979 -2.424 1.00 89.00 110 ARG A N 1
ATOM 765 C CA . ARG A 1 110 ? -0.966 7.403 -2.566 1.00 89.00 110 ARG A CA 1
ATOM 766 C C . ARG A 1 110 ? -2.313 7.559 -3.271 1.00 89.00 110 ARG A C 1
ATOM 768 O O . ARG A 1 110 ? -3.180 8.279 -2.775 1.00 89.00 110 ARG A O 1
ATOM 775 N N . ALA A 1 111 ? -2.492 6.864 -4.395 1.00 87.19 111 ALA A N 1
ATOM 776 C CA . ALA A 1 111 ? -3.745 6.864 -5.141 1.00 87.19 111 ALA A CA 1
ATOM 777 C C . ALA A 1 111 ? -4.882 6.203 -4.343 1.00 87.19 111 ALA A C 1
ATOM 779 O O . ALA A 1 111 ? -5.963 6.777 -4.227 1.00 87.19 111 ALA A O 1
ATOM 780 N N . ALA A 1 112 ? -4.629 5.037 -3.742 1.00 86.44 112 ALA A N 1
ATOM 781 C CA . ALA A 1 112 ? -5.638 4.268 -3.016 1.00 86.44 112 ALA A CA 1
ATOM 782 C C . ALA A 1 112 ? -6.218 5.011 -1.798 1.00 86.44 112 ALA A C 1
ATOM 784 O O . ALA A 1 112 ? -7.418 4.922 -1.533 1.00 86.44 112 ALA A O 1
ATOM 785 N N . ILE A 1 113 ? -5.390 5.778 -1.081 1.00 85.31 113 ILE A N 1
ATOM 786 C CA . ILE A 1 113 ? -5.816 6.553 0.095 1.00 85.31 113 ILE A CA 1
ATOM 787 C C . ILE A 1 113 ? -6.223 7.995 -0.244 1.00 85.31 113 ILE A C 1
ATOM 789 O O . ILE A 1 113 ? -6.547 8.761 0.663 1.00 85.31 113 ILE A O 1
ATOM 793 N N . ASN A 1 114 ? -6.219 8.377 -1.528 1.00 83.38 114 ASN A N 1
ATOM 794 C CA . ASN A 1 114 ? -6.435 9.753 -1.994 1.00 83.38 114 ASN A CA 1
ATOM 795 C C . ASN A 1 114 ? -5.519 10.774 -1.291 1.00 83.38 114 ASN A C 1
ATOM 797 O O . ASN A 1 114 ? -5.956 11.864 -0.911 1.00 83.38 114 ASN A O 1
ATOM 801 N N . ALA A 1 115 ? -4.249 10.415 -1.082 1.00 79.88 115 ALA A N 1
ATOM 802 C CA . ALA A 1 115 ? -3.283 11.330 -0.490 1.00 79.88 115 ALA A CA 1
ATOM 803 C C . ALA A 1 115 ? -3.016 12.521 -1.434 1.00 79.88 115 ALA A C 1
ATOM 805 O O . ALA A 1 115 ? -2.986 12.339 -2.656 1.00 79.88 115 ALA A O 1
ATOM 806 N N . PRO A 1 116 ? -2.796 13.738 -0.895 1.00 76.75 116 PRO A N 1
ATOM 807 C CA . PRO A 1 116 ? -2.480 14.909 -1.705 1.00 76.75 116 PRO A CA 1
ATOM 808 C C . PRO A 1 116 ? -1.279 14.667 -2.623 1.00 76.75 116 PRO A C 1
ATOM 810 O O . PRO A 1 116 ? -0.280 14.073 -2.217 1.00 76.75 116 PRO A O 1
ATOM 813 N N . ALA A 1 117 ? -1.355 15.149 -3.864 1.00 71.06 117 ALA A N 1
ATOM 814 C CA . ALA A 1 117 ? -0.280 14.973 -4.841 1.00 71.06 117 ALA A CA 1
ATOM 815 C C . ALA A 1 117 ? 1.021 15.697 -4.442 1.00 71.06 117 ALA A C 1
ATOM 817 O O . ALA A 1 117 ? 2.096 15.313 -4.892 1.00 71.06 117 ALA A O 1
ATOM 818 N N . ASP A 1 118 ? 0.936 16.706 -3.578 1.00 72.81 118 ASP A N 1
ATOM 819 C CA . ASP A 1 118 ? 2.063 17.446 -3.011 1.00 72.81 118 ASP A CA 1
ATOM 820 C C . ASP A 1 118 ? 2.526 16.901 -1.652 1.00 72.81 118 ASP A C 1
ATOM 822 O O . ASP A 1 118 ? 3.467 17.442 -1.066 1.00 72.81 118 ASP A O 1
ATOM 826 N N . ALA A 1 119 ? 1.903 15.826 -1.149 1.00 73.69 119 ALA A N 1
ATOM 827 C CA . ALA A 1 119 ? 2.392 15.141 0.035 1.00 73.69 119 ALA A CA 1
ATOM 828 C C . ALA A 1 119 ? 3.846 14.698 -0.217 1.00 73.69 119 ALA A C 1
ATOM 830 O O . ALA A 1 119 ? 4.122 14.079 -1.251 1.00 73.69 119 ALA A O 1
ATOM 831 N N . PRO A 1 120 ? 4.782 15.009 0.690 1.00 79.38 120 PRO A N 1
ATOM 832 C CA . PRO A 1 120 ? 6.158 14.555 0.571 1.00 79.38 120 PRO A CA 1
ATOM 833 C C . PRO A 1 120 ? 6.250 13.022 0.483 1.00 79.38 120 PRO A C 1
ATOM 835 O O . PRO A 1 120 ? 5.622 12.305 1.267 1.00 79.38 120 PRO A O 1
ATOM 838 N N . ASP A 1 121 ? 7.022 12.515 -0.484 1.00 76.56 121 ASP A N 1
ATOM 839 C CA . ASP A 1 121 ? 7.191 11.070 -0.701 1.00 76.56 121 ASP A CA 1
ATOM 840 C C . ASP A 1 121 ? 7.820 10.366 0.508 1.00 76.56 121 ASP A C 1
ATOM 842 O O . ASP A 1 121 ? 7.523 9.202 0.753 1.00 76.56 121 ASP A O 1
ATOM 846 N N . ASP A 1 122 ? 8.643 11.057 1.299 1.00 83.31 122 ASP A N 1
ATOM 847 C CA . ASP A 1 122 ? 9.261 10.518 2.514 1.00 83.31 122 ASP A CA 1
ATOM 848 C C . ASP A 1 122 ? 8.226 10.181 3.595 1.00 83.31 122 ASP A C 1
ATOM 850 O O . ASP A 1 122 ? 8.360 9.161 4.270 1.00 83.31 122 ASP A O 1
ATOM 854 N N . ILE A 1 123 ? 7.163 10.977 3.733 1.00 85.06 123 ILE A N 1
ATOM 855 C CA . ILE A 1 123 ? 6.063 10.683 4.661 1.00 85.06 123 ILE A CA 1
ATOM 856 C C . ILE A 1 123 ? 5.349 9.402 4.236 1.00 85.06 123 ILE A C 1
ATOM 858 O O . ILE A 1 123 ? 5.123 8.520 5.067 1.00 85.06 123 ILE A O 1
ATOM 862 N N . LEU A 1 124 ? 5.011 9.285 2.949 1.00 86.31 124 LEU A N 1
ATOM 863 C CA . LEU A 1 124 ? 4.356 8.085 2.436 1.00 86.31 124 LEU A CA 1
ATOM 864 C C . LEU A 1 124 ? 5.272 6.873 2.543 1.00 86.31 124 LEU A C 1
ATOM 866 O O . LEU A 1 124 ? 4.837 5.837 3.035 1.00 86.31 124 LEU A O 1
ATOM 870 N N . LYS A 1 125 ? 6.543 7.012 2.170 1.00 90.50 125 LYS A N 1
ATOM 871 C CA . LYS A 1 125 ? 7.541 5.949 2.255 1.00 90.50 125 LYS A CA 1
ATOM 872 C C . LYS A 1 125 ? 7.699 5.434 3.685 1.00 90.50 125 LYS A C 1
ATOM 874 O O . LYS A 1 125 ? 7.582 4.237 3.908 1.00 90.50 125 LYS A O 1
ATOM 879 N N . ASN A 1 126 ? 7.885 6.326 4.657 1.00 89.75 126 ASN A N 1
ATOM 880 C CA . ASN A 1 126 ? 8.089 5.950 6.059 1.00 89.75 126 ASN A CA 1
ATOM 881 C C . ASN A 1 126 ? 6.845 5.330 6.711 1.00 89.75 126 ASN A C 1
ATOM 883 O O . ASN A 1 126 ? 6.971 4.621 7.706 1.00 89.75 126 ASN A O 1
ATOM 887 N N . GLY A 1 127 ? 5.652 5.624 6.191 1.00 90.31 127 GLY A N 1
ATOM 888 C CA . GLY A 1 127 ? 4.404 5.049 6.685 1.00 90.31 127 GLY A CA 1
ATOM 889 C C . GLY A 1 127 ? 3.887 3.856 5.881 1.00 90.31 127 GLY A C 1
ATOM 890 O O . GLY A 1 127 ? 2.868 3.284 6.262 1.00 90.31 127 GLY A O 1
ATOM 891 N N . THR A 1 128 ? 4.538 3.487 4.775 1.00 94.81 128 THR A N 1
ATOM 892 C CA . THR A 1 128 ? 4.086 2.402 3.897 1.00 94.81 128 THR A CA 1
ATOM 893 C C . THR A 1 128 ? 4.642 1.067 4.363 1.00 94.81 128 THR A C 1
ATOM 895 O O . THR A 1 128 ? 5.850 0.851 4.388 1.00 94.81 128 THR A O 1
ATOM 898 N N . PHE A 1 129 ? 3.732 0.143 4.636 1.00 96.25 129 PHE A N 1
ATOM 899 C CA . PHE A 1 129 ? 4.005 -1.278 4.793 1.00 96.25 129 PHE A CA 1
ATOM 900 C C . PHE A 1 129 ? 3.504 -2.005 3.558 1.00 96.25 129 PHE A C 1
ATOM 902 O O . PHE A 1 129 ? 2.468 -1.639 3.000 1.00 96.25 129 PHE A O 1
ATOM 909 N N . TRP A 1 130 ? 4.211 -3.043 3.134 1.00 97.62 130 TRP A N 1
ATOM 910 C CA . TRP A 1 130 ? 3.813 -3.837 1.983 1.00 97.62 130 TRP A CA 1
ATOM 911 C C . TRP A 1 130 ? 4.062 -5.321 2.224 1.00 97.62 130 TRP A C 1
ATOM 913 O O . TRP A 1 130 ? 4.874 -5.699 3.066 1.00 97.62 130 TRP A O 1
ATOM 923 N N . ARG A 1 131 ? 3.313 -6.154 1.504 1.00 97.38 131 ARG A N 1
ATOM 924 C CA . ARG A 1 131 ? 3.410 -7.614 1.562 1.00 97.38 131 ARG A CA 1
ATOM 925 C C . ARG A 1 131 ? 2.942 -8.244 0.261 1.00 97.38 131 ARG A C 1
ATOM 927 O O . ARG A 1 131 ? 2.297 -7.574 -0.553 1.00 97.38 131 ARG A O 1
ATOM 934 N N . CYS A 1 132 ? 3.178 -9.544 0.120 1.00 97.50 132 CYS A N 1
ATOM 935 C CA . CYS A 1 132 ? 2.540 -10.334 -0.925 1.00 97.50 132 CYS A CA 1
ATOM 936 C C . CYS A 1 132 ? 1.359 -11.108 -0.345 1.00 97.50 132 CYS A C 1
ATOM 938 O O . CYS A 1 132 ? 1.507 -11.825 0.648 1.00 97.50 132 CYS A O 1
ATOM 940 N N . ALA A 1 133 ? 0.197 -10.965 -0.975 1.00 96.62 133 ALA A N 1
ATOM 941 C CA . ALA A 1 133 ? -1.012 -11.703 -0.640 1.00 96.62 133 ALA A CA 1
ATOM 942 C C . ALA A 1 133 ? -1.597 -12.300 -1.916 1.00 96.62 133 ALA A C 1
ATOM 944 O O . ALA A 1 133 ? -1.951 -11.556 -2.833 1.00 96.62 133 ALA A O 1
ATOM 945 N N . ASP A 1 134 ? -1.681 -13.628 -1.984 1.00 92.12 134 ASP A N 1
ATOM 946 C CA . ASP A 1 134 ? -2.219 -14.364 -3.134 1.00 92.12 134 ASP A CA 1
ATOM 947 C C . ASP A 1 134 ? -1.547 -13.974 -4.463 1.00 92.12 134 ASP A C 1
ATOM 949 O O . ASP A 1 134 ? -2.184 -13.842 -5.509 1.00 92.12 134 ASP A O 1
ATOM 953 N N . GLY A 1 135 ? -0.235 -13.740 -4.418 1.00 90.38 135 GLY A N 1
ATOM 954 C CA . GLY A 1 135 ? 0.566 -13.321 -5.564 1.00 90.38 135 GLY A CA 1
ATOM 955 C C . GLY A 1 135 ? 0.473 -11.833 -5.910 1.00 90.38 135 GLY A C 1
ATOM 956 O O . GLY A 1 135 ? 1.119 -11.387 -6.856 1.00 90.38 135 GLY A O 1
ATOM 957 N N . GLN A 1 136 ? -0.311 -11.047 -5.168 1.00 95.94 136 GLN A N 1
ATOM 958 C CA . GLN A 1 136 ? -0.494 -9.613 -5.394 1.00 95.94 136 GLN A CA 1
ATOM 959 C C . GLN A 1 136 ? 0.330 -8.775 -4.418 1.00 95.94 136 GLN A C 1
ATOM 961 O O . GLN A 1 136 ? 0.445 -9.115 -3.240 1.00 95.94 136 GLN A O 1
ATOM 966 N N . VAL A 1 137 ? 0.806 -7.620 -4.884 1.00 97.75 137 VAL A N 1
ATOM 967 C CA . VAL A 1 137 ? 1.351 -6.582 -4.003 1.00 97.75 137 VAL A CA 1
ATOM 968 C C . VAL A 1 137 ? 0.191 -5.954 -3.227 1.00 97.75 137 VAL A C 1
ATOM 970 O O . VAL A 1 137 ? -0.771 -5.449 -3.814 1.00 97.75 137 VAL A O 1
ATOM 973 N N . LYS A 1 138 ? 0.271 -5.978 -1.898 1.00 97.81 138 LYS A N 1
ATOM 974 C CA . LYS A 1 138 ? -0.636 -5.251 -1.004 1.00 97.81 138 LYS A CA 1
ATOM 975 C C . LYS A 1 138 ? 0.151 -4.196 -0.248 1.00 97.81 138 LYS A C 1
ATOM 977 O O . LYS A 1 138 ? 1.263 -4.480 0.189 1.00 97.81 138 LYS A O 1
ATOM 982 N N . ALA A 1 139 ? -0.437 -3.023 -0.038 1.00 97.25 139 ALA A N 1
ATOM 983 C CA . ALA A 1 139 ? 0.167 -1.980 0.783 1.00 97.25 139 ALA A CA 1
ATOM 984 C C . ALA A 1 139 ? -0.816 -1.406 1.809 1.00 97.25 139 ALA A C 1
ATOM 986 O O . ALA A 1 139 ? -2.026 -1.369 1.582 1.00 97.25 139 ALA A O 1
ATOM 987 N N . CYS A 1 140 ? -0.279 -0.963 2.939 1.00 96.88 140 CYS A N 1
ATOM 988 C CA . CYS A 1 140 ? -0.999 -0.366 4.057 1.00 96.88 140 CYS A CA 1
ATOM 989 C C . CYS A 1 140 ? -0.250 0.884 4.522 1.00 96.88 140 CYS A C 1
ATOM 991 O O . CYS A 1 140 ? 0.976 0.866 4.635 1.00 96.88 140 CYS A O 1
ATOM 993 N N . PHE A 1 141 ? -0.982 1.969 4.784 1.00 94.69 141 PHE A N 1
ATOM 994 C CA . PHE A 1 141 ? -0.405 3.192 5.338 1.00 94.69 141 PHE A CA 1
ATOM 995 C C . PHE A 1 141 ? -0.668 3.240 6.842 1.00 94.69 141 PHE A C 1
ATOM 997 O O . PHE A 1 141 ? -1.825 3.308 7.266 1.00 94.69 141 PHE A O 1
ATOM 1004 N N . VAL A 1 142 ? 0.388 3.209 7.655 1.00 90.62 142 VAL A N 1
ATOM 1005 C CA . VAL A 1 142 ? 0.250 3.257 9.113 1.00 90.62 142 VAL A CA 1
ATOM 1006 C C . VAL A 1 142 ? -0.327 4.600 9.547 1.00 90.62 142 VAL A C 1
ATOM 1008 O O . VAL A 1 142 ? 0.054 5.671 9.077 1.00 90.62 142 VAL A O 1
ATOM 1011 N N . GLY A 1 143 ? -1.258 4.547 10.488 1.00 85.06 143 GLY A N 1
ATOM 1012 C CA . GLY A 1 143 ? -1.937 5.725 11.003 1.00 85.06 143 GLY A CA 1
ATOM 1013 C C . GLY A 1 143 ? -2.388 5.517 12.436 1.00 85.06 143 GLY A C 1
ATOM 1014 O O . GLY A 1 143 ? -2.259 4.430 12.996 1.00 85.06 143 GLY A O 1
ATOM 1015 N N . ALA A 1 144 ? -2.968 6.562 13.032 1.00 76.38 144 ALA A N 1
ATOM 1016 C CA . ALA A 1 144 ? -3.350 6.552 14.442 1.00 76.38 144 ALA A CA 1
ATOM 1017 C C . ALA A 1 144 ? -4.194 5.328 14.833 1.00 76.38 144 ALA A C 1
ATOM 1019 O O . ALA A 1 144 ? -4.024 4.833 15.936 1.00 76.38 144 ALA A O 1
ATOM 1020 N N . ASN A 1 145 ? -5.051 4.814 13.944 1.00 79.88 145 ASN A N 1
ATOM 1021 C CA . ASN A 1 145 ? -5.898 3.640 14.188 1.00 79.88 145 ASN A CA 1
ATOM 1022 C C . ASN A 1 145 ? -5.710 2.523 13.144 1.00 79.88 145 ASN A C 1
ATOM 1024 O O . ASN A 1 145 ? -6.592 1.685 13.010 1.00 79.88 145 ASN A O 1
ATOM 1028 N N . ILE A 1 146 ? -4.599 2.517 12.400 1.00 89.12 146 ILE A N 1
ATOM 1029 C CA . ILE A 1 146 ? -4.368 1.570 11.299 1.00 89.12 146 ILE A CA 1
ATOM 1030 C C . ILE A 1 146 ? -3.124 0.729 11.626 1.00 89.12 146 ILE A C 1
ATOM 1032 O O . ILE A 1 146 ? -2.005 1.204 11.417 1.00 89.12 146 ILE A O 1
ATOM 1036 N N . PRO A 1 147 ? -3.284 -0.482 12.194 1.00 91.94 147 PRO A N 1
ATOM 1037 C CA . PRO A 1 147 ? -2.159 -1.322 12.590 1.00 91.94 147 PRO A CA 1
ATOM 1038 C C . PRO A 1 147 ? -1.701 -2.227 11.436 1.00 91.94 147 PRO A C 1
ATOM 1040 O O . PRO A 1 147 ? -2.108 -3.382 11.345 1.00 91.94 147 PRO A O 1
ATOM 1043 N N . CYS A 1 148 ? -0.831 -1.722 10.560 1.00 93.62 148 CYS A N 1
ATOM 1044 C CA . CYS A 1 148 ? -0.368 -2.497 9.404 1.00 93.62 148 CYS A CA 1
ATOM 1045 C C . CYS A 1 148 ? 0.384 -3.783 9.797 1.00 93.62 148 CYS A C 1
ATOM 1047 O O . CYS A 1 148 ? 0.246 -4.793 9.128 1.00 93.62 148 CYS A O 1
ATOM 1049 N N . GLU A 1 149 ? 1.127 -3.798 10.904 1.00 90.44 149 GLU A N 1
ATOM 1050 C CA . GLU A 1 149 ? 1.960 -4.951 11.295 1.00 90.44 149 GLU A CA 1
ATOM 1051 C C . GLU A 1 149 ? 1.259 -5.950 12.229 1.00 90.44 149 GLU A C 1
ATOM 1053 O O . GLU A 1 149 ? 1.836 -6.966 12.609 1.00 90.44 149 GLU A O 1
ATOM 1058 N N . THR A 1 150 ? 0.023 -5.674 12.650 1.00 92.81 150 THR A N 1
ATOM 1059 C CA . THR A 1 150 ? -0.677 -6.497 13.648 1.00 92.81 150 THR A CA 1
ATOM 1060 C C . THR A 1 150 ? -1.820 -7.269 13.004 1.00 92.81 150 THR A C 1
ATOM 1062 O O . THR A 1 150 ? -2.609 -6.719 12.236 1.00 92.81 150 THR A O 1
ATOM 1065 N N . LYS A 1 151 ? -1.928 -8.555 13.342 1.00 95.56 151 LYS A N 1
ATOM 1066 C CA . LYS A 1 151 ? -3.057 -9.393 12.932 1.00 95.56 151 LYS A CA 1
ATOM 1067 C C . LYS A 1 151 ? -4.345 -8.925 13.609 1.00 95.56 151 LYS A C 1
ATOM 1069 O O . LYS A 1 151 ? -4.315 -8.438 14.737 1.00 95.56 151 LYS A O 1
ATOM 1074 N N . ALA A 1 152 ? -5.460 -9.086 12.911 1.00 97.25 152 ALA A N 1
ATOM 1075 C CA . ALA A 1 152 ? -6.791 -8.799 13.409 1.00 97.25 152 ALA A CA 1
ATOM 1076 C C . ALA A 1 152 ? -7.068 -9.587 14.700 1.00 97.25 152 ALA A C 1
ATOM 1078 O O . ALA A 1 152 ? -6.872 -10.802 14.761 1.00 97.25 152 ALA A O 1
ATOM 1079 N N . ASP A 1 153 ? -7.554 -8.892 15.722 1.00 97.19 153 ASP A N 1
ATOM 1080 C CA . ASP A 1 153 ? -8.056 -9.499 16.946 1.00 97.19 153 ASP A CA 1
ATOM 1081 C C . ASP A 1 153 ? -9.531 -9.864 16.753 1.00 97.19 153 ASP A C 1
ATOM 1083 O O . ASP A 1 153 ? -10.417 -9.004 16.728 1.00 97.19 153 ASP A O 1
ATOM 1087 N N . LEU A 1 154 ? -9.762 -11.167 16.591 1.00 96.75 154 LEU A N 1
ATOM 1088 C CA . LEU A 1 154 ? -11.075 -11.781 16.405 1.00 96.75 154 LEU A CA 1
ATOM 1089 C C . LEU A 1 154 ? -11.736 -12.187 17.734 1.00 96.75 154 LEU A C 1
ATOM 1091 O O . LEU A 1 154 ? -12.780 -12.841 17.719 1.00 96.75 154 LEU A O 1
ATOM 1095 N N . SER A 1 155 ? -11.142 -11.840 18.880 1.00 96.56 155 SER A N 1
ATOM 1096 C CA . SER A 1 155 ? -11.708 -12.134 20.194 1.00 96.56 155 SER A CA 1
ATOM 1097 C C . SER A 1 155 ? -12.996 -11.347 20.436 1.00 96.56 155 SER A C 1
ATOM 1099 O O . SER A 1 155 ? -13.010 -10.120 20.437 1.00 96.56 155 SER A O 1
ATOM 1101 N N . GLU A 1 156 ? -14.070 -12.066 20.757 1.00 96.81 156 GLU A N 1
ATOM 1102 C CA . GLU A 1 156 ? -15.315 -11.493 21.292 1.00 96.81 156 GLU A CA 1
ATOM 1103 C C . GLU A 1 156 ? -15.255 -11.265 22.815 1.00 96.81 156 GLU A C 1
ATOM 1105 O O . GLU A 1 156 ? -16.248 -10.907 23.450 1.00 96.81 156 GLU A O 1
ATOM 1110 N N . THR A 1 157 ? -14.101 -11.518 23.438 1.00 96.81 157 THR A N 1
ATOM 1111 C CA . THR A 1 157 ? -13.883 -11.317 24.876 1.00 96.81 157 THR A CA 1
ATOM 1112 C C . THR A 1 157 ? -13.180 -9.982 25.112 1.00 96.81 157 THR A C 1
ATOM 1114 O O . THR A 1 157 ? -12.149 -9.738 24.479 1.00 96.81 157 THR A O 1
ATOM 1117 N N . PRO A 1 158 ? -13.674 -9.135 26.036 1.00 96.56 158 PRO A N 1
ATOM 1118 C CA . PRO A 1 158 ? -13.068 -7.838 26.286 1.00 96.56 158 PRO A CA 1
ATOM 1119 C C . PRO A 1 158 ? -11.687 -7.968 26.927 1.00 96.56 158 PRO A C 1
ATOM 1121 O O . PRO A 1 158 ? -11.472 -8.789 27.822 1.00 96.56 158 PRO A O 1
ATOM 1124 N N . ASN A 1 159 ? -10.764 -7.107 26.507 1.00 96.94 159 ASN A N 1
ATOM 1125 C CA . ASN A 1 159 ? -9.439 -7.016 27.112 1.00 96.94 159 ASN A CA 1
ATOM 1126 C C . ASN A 1 159 ? -9.437 -6.130 28.374 1.00 96.94 159 ASN A C 1
ATOM 1128 O O . ASN A 1 159 ? -10.415 -5.452 28.706 1.00 96.94 159 ASN A O 1
ATOM 1132 N N . GLU A 1 160 ? -8.311 -6.119 29.088 1.00 97.69 160 GLU A N 1
ATOM 1133 C CA . GLU A 1 160 ? -8.163 -5.364 30.338 1.00 97.69 160 GLU A CA 1
ATOM 1134 C C . GLU A 1 160 ? -8.373 -3.852 30.162 1.00 97.69 160 GLU A C 1
ATOM 1136 O O . GLU A 1 160 ? -8.938 -3.208 31.049 1.00 97.69 160 GLU A O 1
ATOM 1141 N N . GLY A 1 161 ? -7.972 -3.292 29.015 1.00 97.50 161 GLY A N 1
ATOM 1142 C CA . GLY A 1 161 ? -8.143 -1.876 28.694 1.00 97.50 161 GLY A CA 1
ATOM 1143 C C . GLY A 1 161 ? -9.614 -1.487 28.568 1.00 97.50 161 GLY A C 1
ATOM 1144 O O . GLY A 1 161 ? -10.040 -0.496 29.163 1.00 97.50 161 GLY A O 1
ATOM 1145 N N . MET A 1 162 ? -10.417 -2.305 27.884 1.00 98.19 162 MET A N 1
ATOM 1146 C CA . MET A 1 162 ? -11.871 -2.124 27.806 1.00 98.19 162 MET A CA 1
ATOM 1147 C C . MET A 1 162 ? -12.517 -2.210 29.192 1.00 98.19 162 MET A C 1
ATOM 1149 O O . MET A 1 162 ? -13.339 -1.367 29.552 1.00 98.19 162 MET A O 1
ATOM 1153 N N . VAL A 1 163 ? -12.125 -3.207 29.995 1.00 98.38 163 VAL A N 1
ATOM 1154 C CA . VAL A 1 163 ? -12.653 -3.399 31.355 1.00 98.38 163 VAL A CA 1
ATOM 1155 C C . VAL A 1 163 ? -12.329 -2.201 32.249 1.00 98.38 163 VAL A C 1
ATOM 1157 O O . VAL A 1 163 ? -13.188 -1.760 33.014 1.00 98.38 163 VAL A O 1
ATOM 1160 N N . ALA A 1 164 ? -11.110 -1.667 32.176 1.00 98.25 164 ALA A N 1
ATOM 1161 C CA . ALA A 1 164 ? -10.725 -0.470 32.917 1.00 98.25 164 ALA A CA 1
ATOM 1162 C C . ALA A 1 164 ? -11.525 0.757 32.452 1.00 98.25 164 ALA A C 1
ATOM 1164 O O . ALA A 1 164 ? -12.100 1.460 33.282 1.00 98.25 164 ALA A O 1
ATOM 1165 N N . PHE A 1 165 ? -11.641 0.956 31.137 1.00 98.38 165 PHE A N 1
ATOM 1166 C CA . PHE A 1 165 ? -12.376 2.078 30.559 1.00 98.38 165 PHE A CA 1
ATOM 1167 C C . PHE A 1 165 ? -13.854 2.083 30.966 1.00 98.38 165 PHE A C 1
ATOM 1169 O O . PHE A 1 165 ? -14.357 3.120 31.403 1.00 98.38 165 PHE A O 1
ATOM 1176 N N . CYS A 1 166 ? -14.544 0.940 30.890 1.00 98.50 166 CYS A N 1
ATOM 1177 C CA . CYS A 1 166 ? -15.962 0.874 31.244 1.00 98.50 166 CYS A CA 1
ATOM 1178 C C . CYS A 1 166 ? -16.213 1.079 32.743 1.00 98.50 166 CYS A C 1
ATOM 1180 O O . CYS A 1 166 ? -17.237 1.651 33.103 1.00 98.50 166 CYS A O 1
ATOM 1182 N N . LYS A 1 167 ? -15.282 0.712 33.636 1.00 98.38 167 LYS A N 1
ATOM 1183 C CA . LYS A 1 167 ? -15.414 1.032 35.073 1.00 98.38 167 LYS A CA 1
ATOM 1184 C C . LYS A 1 167 ? -15.461 2.537 35.332 1.00 98.38 167 LYS A C 1
ATOM 1186 O O . LYS A 1 167 ? -16.177 2.976 36.229 1.00 98.38 167 LYS A O 1
ATOM 1191 N N . GLU A 1 168 ? -14.692 3.307 34.571 1.00 98.19 168 GLU A N 1
ATOM 1192 C CA . GLU A 1 168 ? -14.652 4.769 34.669 1.00 98.19 168 GLU A CA 1
ATOM 1193 C C . GLU A 1 168 ? -15.780 5.436 33.867 1.00 98.19 168 GLU A C 1
ATOM 1195 O O . GLU A 1 168 ? -16.212 6.534 34.215 1.00 98.19 168 GLU A O 1
ATOM 1200 N N . ASN A 1 169 ? -16.292 4.757 32.834 1.00 98.12 169 ASN A N 1
ATOM 1201 C CA . ASN A 1 169 ? -17.300 5.264 31.902 1.00 98.12 169 ASN A CA 1
ATOM 1202 C C . ASN A 1 169 ? -18.450 4.246 31.728 1.00 98.12 169 ASN A C 1
ATOM 1204 O O . ASN A 1 169 ? -18.509 3.556 30.708 1.00 98.12 169 ASN A O 1
ATOM 1208 N N . PRO A 1 170 ? -19.372 4.127 32.706 1.00 97.50 170 PRO A N 1
ATOM 1209 C CA . PRO A 1 170 ? -20.279 2.981 32.803 1.00 97.50 170 PRO A CA 1
ATOM 1210 C C . PRO A 1 170 ? -21.224 2.752 31.624 1.00 97.50 170 PRO A C 1
ATOM 1212 O O . PRO A 1 170 ? -21.531 1.598 31.331 1.00 97.50 170 PRO A O 1
ATOM 1215 N N . ASP A 1 171 ? -21.643 3.825 30.954 1.00 97.69 171 ASP A N 1
ATOM 1216 C CA . ASP A 1 171 ? -22.648 3.807 29.884 1.00 97.69 171 ASP A CA 1
ATOM 1217 C C . ASP A 1 171 ? -22.119 4.461 28.591 1.00 97.69 171 ASP A C 1
ATOM 1219 O O . ASP A 1 171 ? -22.872 5.055 27.821 1.00 97.69 171 ASP A O 1
ATOM 1223 N N . ALA A 1 172 ? -20.798 4.429 28.374 1.00 97.88 172 ALA A N 1
ATOM 1224 C CA . ALA A 1 172 ? -20.200 4.946 27.147 1.00 97.88 172 ALA A CA 1
ATOM 1225 C C . ALA A 1 172 ? -20.662 4.144 25.922 1.00 97.88 172 ALA A C 1
ATOM 1227 O O . ALA A 1 172 ? -20.495 2.928 25.867 1.00 97.88 172 ALA A O 1
ATOM 1228 N N . GLU A 1 173 ? -21.175 4.838 24.906 1.00 97.06 173 GLU A N 1
ATOM 1229 C CA . GLU A 1 173 ? -21.634 4.205 23.661 1.00 97.06 173 GLU A CA 1
ATOM 1230 C C . GLU A 1 173 ? -20.487 3.569 22.861 1.00 97.06 173 GLU A C 1
ATOM 1232 O O . GLU A 1 173 ? -20.703 2.590 22.154 1.00 97.06 1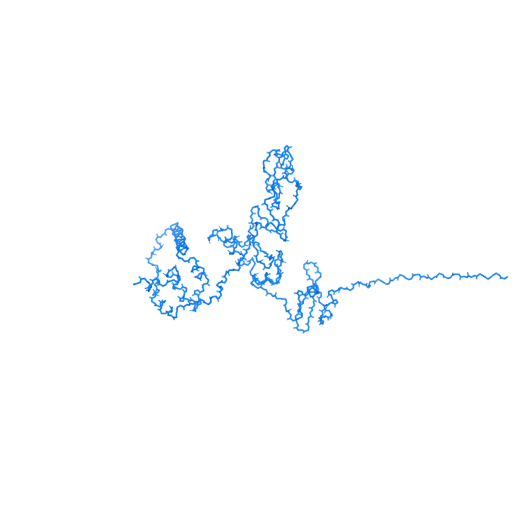73 GLU A O 1
ATOM 1237 N N . VAL A 1 174 ? -19.267 4.108 22.985 1.00 95.81 174 VAL A N 1
ATOM 1238 C CA . VAL A 1 174 ? -18.077 3.638 22.264 1.00 95.81 174 VAL A CA 1
ATOM 1239 C C . VAL A 1 174 ? -16.878 3.545 23.205 1.00 95.81 174 VAL A C 1
ATOM 1241 O O . VAL A 1 174 ? -16.532 4.510 23.891 1.00 95.81 174 VAL A O 1
ATOM 1244 N N . VAL A 1 175 ? -16.193 2.402 23.182 1.00 97.12 175 VAL A N 1
ATOM 1245 C CA . VAL A 1 175 ? -14.870 2.210 23.784 1.00 97.12 175 VAL A CA 1
ATOM 1246 C C . VAL A 1 175 ? -13.803 2.600 22.753 1.00 97.12 175 VAL A C 1
ATOM 1248 O O . VAL A 1 175 ? -13.779 2.046 21.654 1.00 97.12 175 VAL A O 1
ATOM 1251 N N . PRO A 1 176 ? -12.901 3.549 23.057 1.00 93.19 176 PRO A N 1
ATOM 1252 C CA . PRO A 1 176 ? -11.915 4.021 22.090 1.00 93.19 176 PRO A CA 1
ATOM 1253 C C . PRO A 1 176 ? -10.872 2.944 21.766 1.00 93.19 176 PRO A C 1
ATOM 1255 O O . PRO A 1 176 ? -10.485 2.167 22.637 1.00 93.19 176 PRO A O 1
ATOM 1258 N N . ALA A 1 177 ? -10.305 2.979 20.555 1.00 89.31 177 ALA A N 1
ATOM 1259 C CA . ALA A 1 177 ? -9.245 2.057 20.113 1.00 89.31 177 ALA A CA 1
ATOM 1260 C C . ALA A 1 177 ? -7.999 2.049 21.026 1.00 89.31 177 ALA A C 1
ATOM 1262 O O . ALA A 1 177 ? -7.269 1.063 21.081 1.00 89.31 177 ALA A O 1
ATOM 1263 N N . ALA A 1 178 ? -7.756 3.130 21.777 1.00 91.19 178 ALA A N 1
ATOM 1264 C CA . ALA A 1 178 ? -6.695 3.179 22.785 1.00 91.19 178 ALA A CA 1
ATOM 1265 C C . ALA A 1 178 ? -6.937 2.213 23.965 1.00 91.19 178 ALA A C 1
ATOM 1267 O O . ALA A 1 178 ? -5.976 1.728 24.551 1.00 91.19 178 ALA A O 1
ATOM 1268 N N . ALA A 1 179 ? -8.201 1.935 24.298 1.00 94.94 179 ALA A N 1
ATOM 1269 C CA . ALA A 1 179 ? -8.604 0.982 25.331 1.00 94.94 179 ALA A CA 1
ATOM 1270 C C . ALA A 1 179 ? -8.937 -0.392 24.734 1.00 94.94 179 ALA A C 1
ATOM 1272 O O . ALA A 1 179 ? -8.529 -1.414 25.272 1.00 94.94 179 ALA A O 1
ATOM 1273 N N . ALA A 1 180 ? -9.641 -0.413 23.600 1.00 93.62 180 ALA A N 1
ATOM 1274 C CA . ALA A 1 180 ? -10.035 -1.631 22.901 1.00 93.62 180 ALA A CA 1
ATOM 1275 C C . ALA A 1 180 ? -8.871 -2.348 22.195 1.00 93.62 180 ALA A C 1
ATOM 1277 O O . ALA A 1 180 ? -8.983 -3.519 21.850 1.00 93.62 180 ALA A O 1
ATOM 1278 N N . GLY A 1 181 ? -7.734 -1.680 22.014 1.00 92.31 181 GLY A N 1
ATOM 1279 C CA . GLY A 1 181 ? -6.701 -2.142 21.098 1.00 92.31 181 GLY A CA 1
ATOM 1280 C C . GLY A 1 181 ? -7.067 -1.790 19.657 1.00 92.31 181 GLY A C 1
ATOM 1281 O O . GLY A 1 181 ? -8.231 -1.675 19.282 1.00 92.31 181 GLY A O 1
ATOM 1282 N N . ARG A 1 182 ? -6.043 -1.573 18.831 1.00 93.00 182 ARG A N 1
ATOM 1283 C CA . ARG A 1 182 ? -6.223 -1.083 17.453 1.00 93.00 182 ARG A CA 1
ATOM 1284 C C . ARG A 1 182 ? -6.541 -2.192 16.451 1.00 93.00 182 ARG A C 1
ATOM 1286 O O . ARG A 1 182 ? -6.884 -1.885 15.320 1.00 93.00 182 ARG A O 1
ATOM 1293 N N . ALA A 1 183 ? -6.399 -3.449 16.870 1.00 95.12 183 ALA A N 1
ATOM 1294 C CA . ALA A 1 183 ? -6.559 -4.621 16.021 1.00 95.12 183 ALA A CA 1
ATOM 1295 C C . ALA A 1 183 ? -7.940 -5.288 16.132 1.00 95.12 183 ALA A C 1
ATOM 1297 O O . ALA A 1 183 ? -8.217 -6.200 15.358 1.00 95.12 183 ALA A O 1
ATOM 1298 N N . THR A 1 184 ? -8.794 -4.880 17.083 1.00 95.81 184 THR A N 1
ATOM 1299 C CA . THR A 1 184 ? -10.122 -5.493 17.233 1.00 95.81 184 THR A CA 1
ATOM 1300 C C . THR A 1 184 ? -10.972 -5.252 15.992 1.00 95.81 184 THR A C 1
ATOM 1302 O O . THR A 1 184 ? -10.993 -4.147 15.446 1.00 95.81 184 THR A O 1
ATOM 1305 N N . VAL A 1 185 ? -11.674 -6.294 15.549 1.00 97.12 185 VAL A N 1
ATOM 1306 C CA . VAL A 1 185 ? -12.592 -6.202 14.406 1.00 97.12 185 VAL A CA 1
ATOM 1307 C C . VAL A 1 185 ? -14.023 -5.834 14.794 1.00 97.12 185 VAL A C 1
ATOM 1309 O O . VAL A 1 185 ? -14.868 -5.618 13.923 1.00 97.12 185 VAL A O 1
ATOM 1312 N N . TYR A 1 186 ? -14.295 -5.763 16.095 1.00 96.75 186 TYR A N 1
ATOM 1313 C CA . TYR A 1 186 ? -15.612 -5.482 16.647 1.00 96.75 186 TYR A CA 1
ATOM 1314 C C . TYR A 1 186 ? -15.712 -4.051 17.161 1.00 96.75 186 TYR A C 1
ATOM 1316 O O . TYR A 1 186 ? -14.743 -3.448 17.628 1.00 96.75 186 TYR A O 1
ATOM 1324 N N . THR A 1 187 ? -16.926 -3.519 17.120 1.00 96.56 187 THR A N 1
ATOM 1325 C CA . THR A 1 187 ? -17.293 -2.343 17.909 1.00 96.56 187 THR A CA 1
ATOM 1326 C C . THR A 1 187 ? -17.495 -2.733 19.369 1.00 96.56 187 THR A C 1
ATOM 1328 O O . THR A 1 187 ? -17.895 -3.852 19.678 1.00 96.56 187 THR A O 1
ATOM 1331 N N . TRP A 1 188 ? -17.220 -1.803 20.279 1.00 97.81 188 TRP A N 1
ATOM 1332 C CA . TRP A 1 188 ? -17.340 -2.030 21.717 1.00 97.81 188 TRP A CA 1
ATOM 1333 C C . TRP A 1 188 ? -18.009 -0.836 22.379 1.00 97.81 188 TRP A C 1
ATOM 1335 O O . TRP A 1 188 ? -17.664 0.305 22.072 1.00 97.81 188 TRP A O 1
ATOM 1345 N N . GLY A 1 189 ? -18.918 -1.104 23.311 1.00 97.94 189 GLY A N 1
ATOM 1346 C CA . GLY A 1 189 ? -19.546 -0.111 24.185 1.00 97.94 189 GLY A CA 1
ATOM 1347 C C . GLY A 1 189 ? -19.477 -0.541 25.650 1.00 97.94 189 GLY A C 1
ATOM 1348 O O . GLY A 1 189 ? -18.894 -1.576 25.979 1.00 97.94 189 GLY A O 1
ATOM 1349 N N . CYS A 1 190 ? -20.085 0.235 26.539 1.00 98.56 190 CYS A N 1
ATOM 1350 C CA . CYS A 1 190 ? -20.206 -0.073 27.959 1.00 98.56 190 CYS A CA 1
ATOM 1351 C C . CYS A 1 190 ? -21.681 -0.060 28.378 1.00 98.56 190 CYS A C 1
ATOM 1353 O O . CYS A 1 190 ? -22.439 0.819 27.971 1.00 98.56 190 CYS A O 1
ATOM 1355 N N . ALA A 1 191 ? -22.080 -1.011 29.222 1.00 98.19 191 ALA A N 1
ATOM 1356 C CA . ALA A 1 191 ? -23.385 -1.004 29.876 1.00 98.19 191 ALA A CA 1
ATOM 1357 C C . ALA A 1 191 ? -23.219 -1.305 31.366 1.00 98.19 191 ALA A C 1
ATOM 1359 O O . ALA A 1 191 ? -22.754 -2.386 31.742 1.00 98.19 191 ALA A O 1
ATOM 1360 N N . GLY A 1 192 ? -23.580 -0.352 32.229 1.00 97.44 192 GLY A N 1
ATOM 1361 C CA . GLY A 1 192 ? -23.466 -0.521 33.678 1.00 97.44 192 GLY A CA 1
ATOM 1362 C C . GLY A 1 192 ? -22.047 -0.851 34.161 1.00 97.44 192 GLY A C 1
ATOM 1363 O O . GLY A 1 192 ? -21.886 -1.592 35.130 1.00 97.44 192 GLY A O 1
ATOM 1364 N N . GLY A 1 193 ? -21.015 -0.338 33.486 1.00 97.50 193 GLY A N 1
ATOM 1365 C CA . GLY A 1 193 ? -19.613 -0.548 33.865 1.00 97.50 193 GLY A CA 1
ATOM 1366 C C . GLY A 1 193 ? -18.945 -1.781 33.262 1.00 97.50 193 GLY A C 1
ATOM 1367 O O . GLY A 1 193 ? -17.781 -2.052 33.564 1.00 97.50 193 GLY A O 1
ATOM 1368 N N . VAL A 1 194 ? -19.656 -2.526 32.415 1.00 98.25 194 VAL A N 1
ATOM 1369 C CA . VAL A 1 194 ? -19.172 -3.760 31.787 1.00 98.25 194 VAL A CA 1
ATOM 1370 C C . VAL A 1 194 ? -19.036 -3.547 30.276 1.00 98.25 194 VAL A C 1
ATOM 1372 O O . VAL A 1 194 ? -19.973 -3.020 29.673 1.00 98.25 194 VAL A O 1
ATOM 1375 N N . PRO A 1 195 ? -17.912 -3.948 29.649 1.00 98.38 195 PRO A N 1
ATOM 1376 C CA . PRO A 1 195 ? -17.782 -3.920 28.196 1.00 98.38 195 PRO A CA 1
ATOM 1377 C C . PRO A 1 195 ? -18.821 -4.808 27.515 1.00 98.38 195 PRO A C 1
ATOM 1379 O O . PRO A 1 195 ? -19.046 -5.947 27.931 1.00 98.38 195 PRO A O 1
ATOM 1382 N N . VAL A 1 196 ? -19.414 -4.298 26.445 1.00 97.69 196 VAL A N 1
ATOM 1383 C CA . VAL A 1 196 ? -20.385 -5.001 25.610 1.00 97.69 196 VAL A CA 1
ATOM 1384 C C . VAL A 1 196 ? -19.826 -5.085 24.198 1.00 97.69 196 VAL A C 1
ATOM 1386 O O . VAL A 1 196 ? -19.473 -4.060 23.612 1.00 97.69 196 VAL A O 1
ATOM 1389 N N . ASN A 1 197 ? -19.742 -6.309 23.677 1.00 97.06 197 ASN A N 1
ATOM 1390 C CA . ASN A 1 197 ? -19.364 -6.563 22.292 1.00 97.06 197 ASN A CA 1
ATOM 1391 C C . ASN A 1 197 ? -20.497 -6.120 21.354 1.00 97.06 197 ASN A C 1
ATOM 1393 O O . ASN A 1 197 ? -21.670 -6.395 21.624 1.00 97.06 197 ASN A O 1
ATOM 1397 N N . GLY A 1 198 ? -20.144 -5.421 20.282 1.00 95.19 198 GLY A N 1
ATOM 1398 C CA . GLY A 1 198 ? -21.054 -4.932 19.257 1.00 95.19 198 GLY A CA 1
ATOM 1399 C C . GLY A 1 198 ? -20.923 -5.696 17.940 1.00 95.19 198 GLY A C 1
ATOM 1400 O O . GLY A 1 198 ? -20.587 -6.877 17.895 1.00 95.19 198 GLY A O 1
ATOM 1401 N N . GLU A 1 199 ? -21.226 -5.007 16.842 1.00 95.75 199 GLU A N 1
ATOM 1402 C CA . GLU A 1 199 ? -21.110 -5.559 15.493 1.00 95.75 199 GLU A CA 1
ATOM 1403 C C . GLU A 1 199 ? -19.644 -5.698 15.071 1.00 95.75 199 GLU A C 1
ATOM 1405 O O . GLU A 1 199 ? -18.804 -4.855 15.409 1.00 95.75 199 GLU A O 1
ATOM 1410 N N . GLN A 1 200 ? -19.360 -6.734 14.279 1.00 97.00 200 GLN A N 1
ATOM 1411 C CA . GLN A 1 200 ? -18.113 -6.843 13.534 1.00 97.00 200 GLN A CA 1
ATOM 1412 C C . GLN A 1 200 ? -18.139 -5.856 12.361 1.00 97.00 200 GLN A C 1
ATOM 1414 O O . GLN A 1 200 ? -19.029 -5.917 11.514 1.00 97.00 200 GLN A O 1
ATOM 1419 N N . VAL A 1 201 ? -17.163 -4.954 12.314 1.00 95.75 201 VAL A N 1
ATOM 1420 C CA . VAL A 1 201 ? -17.084 -3.869 11.317 1.00 95.75 201 VAL A CA 1
ATOM 1421 C C . VAL A 1 201 ? -15.838 -3.945 10.437 1.00 95.75 201 VAL A C 1
ATOM 1423 O O . VAL A 1 201 ? -15.737 -3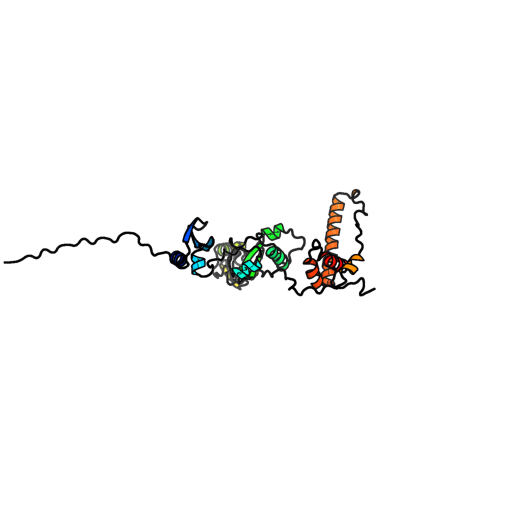.209 9.460 1.00 95.75 201 VAL A O 1
ATOM 1426 N N . LEU A 1 202 ? -14.902 -4.830 10.776 1.00 95.94 202 LEU A N 1
ATOM 1427 C CA . LEU A 1 202 ? -13.673 -5.095 10.031 1.00 95.94 202 LEU A CA 1
ATOM 1428 C C . LEU A 1 202 ? -13.508 -6.606 9.835 1.00 95.94 202 LEU A C 1
ATOM 1430 O O . LEU A 1 202 ? -14.118 -7.407 10.551 1.00 95.94 202 LEU A O 1
ATOM 1434 N N . HIS A 1 203 ? -12.670 -7.022 8.892 1.00 97.69 203 HIS A N 1
ATOM 1435 C CA . HIS A 1 203 ? -12.508 -8.437 8.566 1.00 97.69 203 HIS A CA 1
ATOM 1436 C C . HIS A 1 203 ? -11.043 -8.825 8.471 1.00 97.69 203 HIS A C 1
ATOM 1438 O O . HIS A 1 203 ? -10.222 -8.092 7.933 1.00 97.69 203 HIS A O 1
ATOM 1444 N N . ALA A 1 204 ? -10.716 -10.011 8.977 1.00 97.31 204 ALA A N 1
ATOM 1445 C CA . ALA A 1 204 ? -9.425 -10.614 8.703 1.00 97.31 204 ALA A CA 1
ATOM 1446 C C . ALA A 1 204 ? -9.390 -11.127 7.258 1.00 97.31 204 ALA A C 1
ATOM 1448 O O . ALA A 1 204 ? -10.328 -11.786 6.804 1.00 97.31 204 ALA A O 1
ATOM 1449 N N . ASP A 1 205 ? -8.302 -10.860 6.549 1.00 96.25 205 ASP A N 1
ATOM 1450 C CA . ASP A 1 205 ? -7.995 -11.541 5.299 1.00 96.25 205 ASP A CA 1
ATOM 1451 C C . ASP A 1 205 ? -7.397 -12.940 5.540 1.00 96.25 205 ASP A C 1
ATOM 1453 O O . ASP A 1 205 ? -7.250 -13.387 6.679 1.00 96.25 205 ASP A O 1
ATOM 1457 N N . ALA A 1 206 ? -7.025 -13.643 4.465 1.00 95.62 206 ALA A N 1
ATOM 1458 C CA . ALA A 1 206 ? -6.473 -14.999 4.547 1.00 95.62 206 ALA A CA 1
ATOM 1459 C C . ALA A 1 206 ? -5.150 -15.094 5.335 1.00 95.62 206 ALA A C 1
ATOM 1461 O O . ALA A 1 206 ? -4.837 -16.153 5.876 1.00 95.62 206 ALA A O 1
ATOM 1462 N N . GLN A 1 207 ? -4.386 -14.001 5.430 1.00 94.31 207 GLN A N 1
ATOM 1463 C CA . GLN A 1 207 ? -3.169 -13.922 6.242 1.00 94.31 207 GLN A CA 1
ATOM 1464 C C . GLN A 1 207 ? -3.462 -13.459 7.675 1.00 94.31 207 GLN A C 1
ATOM 1466 O O . GLN A 1 207 ? -2.552 -13.421 8.499 1.00 94.31 207 GLN A O 1
ATOM 1471 N N . GLY A 1 208 ? -4.706 -13.117 8.011 1.00 96.75 208 GLY A N 1
ATOM 1472 C CA . GLY A 1 208 ? -5.113 -12.679 9.340 1.00 96.75 208 GLY A CA 1
ATOM 1473 C C . GLY A 1 208 ? -4.929 -11.184 9.596 1.00 96.75 208 GLY A C 1
ATOM 1474 O O . GLY A 1 208 ? -5.031 -10.765 10.743 1.00 96.75 208 GLY A O 1
ATOM 1475 N N . PHE A 1 209 ? -4.634 -10.366 8.587 1.00 97.69 209 PHE A N 1
ATOM 1476 C CA . PHE A 1 209 ? -4.592 -8.908 8.739 1.00 97.69 209 PHE A CA 1
ATOM 1477 C C . PHE A 1 209 ? -5.968 -8.284 8.499 1.00 97.69 209 PHE A C 1
ATOM 1479 O O . PHE A 1 209 ? -6.791 -8.863 7.800 1.00 97.69 209 PHE A O 1
ATOM 1486 N N . ILE A 1 210 ? -6.210 -7.079 9.021 1.00 97.38 210 ILE A N 1
ATOM 1487 C CA . ILE A 1 210 ? -7.464 -6.346 8.782 1.00 97.38 210 ILE A CA 1
ATOM 1488 C C . ILE A 1 210 ? -7.555 -5.918 7.309 1.00 97.38 210 ILE A C 1
ATOM 1490 O O . ILE A 1 210 ? -6.877 -4.979 6.894 1.00 97.38 210 ILE A O 1
ATOM 1494 N N . ALA A 1 211 ? -8.384 -6.600 6.525 1.00 95.75 211 ALA A N 1
ATOM 1495 C CA . ALA A 1 211 ? -8.477 -6.493 5.073 1.00 95.75 211 ALA A CA 1
ATOM 1496 C C . ALA A 1 211 ? -8.740 -5.060 4.592 1.00 95.75 211 ALA A C 1
ATOM 1498 O O . ALA A 1 211 ? -8.151 -4.624 3.606 1.00 95.75 211 ALA A O 1
ATOM 1499 N N . GLU A 1 212 ? -9.571 -4.304 5.308 1.00 94.25 212 GLU A N 1
ATOM 1500 C CA . GLU A 1 212 ? -9.963 -2.938 4.952 1.00 94.25 212 GLU A CA 1
ATOM 1501 C C . GLU A 1 212 ? -8.797 -1.938 4.967 1.00 94.25 212 GLU A C 1
ATOM 1503 O O . GLU A 1 212 ? -8.899 -0.872 4.363 1.00 94.25 212 GLU A O 1
ATOM 1508 N N . PHE A 1 213 ? -7.689 -2.269 5.633 1.00 94.56 213 PHE A N 1
ATOM 1509 C CA . PHE A 1 213 ? -6.495 -1.424 5.694 1.00 94.56 213 PHE A CA 1
ATOM 1510 C C . PHE A 1 213 ? -5.427 -1.795 4.658 1.00 94.56 213 PHE A C 1
ATOM 1512 O O . PHE A 1 213 ? -4.426 -1.088 4.534 1.00 94.56 213 PHE A O 1
ATOM 1519 N N . TRP A 1 214 ? -5.631 -2.881 3.909 1.00 96.88 214 TRP A N 1
ATOM 1520 C CA . TRP A 1 214 ? -4.671 -3.395 2.938 1.00 96.88 214 TRP A CA 1
ATOM 1521 C C . TRP A 1 214 ? -5.189 -3.256 1.509 1.00 96.88 214 TRP A C 1
ATOM 1523 O O . TRP A 1 214 ? -6.058 -3.998 1.048 1.00 96.88 214 TRP A O 1
ATOM 1533 N N . TYR A 1 215 ? -4.590 -2.330 0.770 1.00 95.94 215 TYR A N 1
ATOM 1534 C CA . TYR A 1 215 ? -4.970 -2.013 -0.599 1.00 95.94 215 TYR A CA 1
ATOM 1535 C C . TYR A 1 215 ? -4.233 -2.907 -1.591 1.00 95.94 215 TYR A C 1
ATOM 1537 O O . TYR A 1 215 ? -3.028 -3.119 -1.469 1.00 95.94 215 TYR A O 1
ATOM 1545 N N . ALA A 1 216 ? -4.956 -3.420 -2.591 1.00 95.56 216 ALA A N 1
ATOM 1546 C CA . ALA A 1 216 ? -4.338 -4.029 -3.765 1.00 95.56 216 ALA A CA 1
ATOM 1547 C C . ALA A 1 216 ? -3.575 -2.956 -4.535 1.00 95.56 216 ALA A C 1
ATOM 1549 O O . ALA A 1 216 ? -4.167 -1.968 -4.966 1.00 95.56 216 ALA A O 1
ATOM 1550 N N . ILE A 1 217 ? -2.273 -3.158 -4.693 1.00 94.56 217 ILE A N 1
ATOM 1551 C CA . ILE A 1 217 ? -1.459 -2.328 -5.561 1.00 94.56 217 ILE A CA 1
ATOM 1552 C C . ILE A 1 217 ? -1.449 -3.009 -6.912 1.00 94.56 217 ILE A C 1
ATOM 1554 O O . ILE A 1 217 ? -0.974 -4.135 -7.066 1.00 94.56 217 ILE A O 1
ATOM 1558 N N . GLU A 1 218 ? -2.032 -2.333 -7.887 1.00 87.19 218 GLU A N 1
ATOM 1559 C CA . GLU A 1 218 ? -1.920 -2.769 -9.263 1.00 87.19 218 GLU A CA 1
ATOM 1560 C C . GLU A 1 218 ? -0.499 -2.466 -9.743 1.00 87.19 218 GLU A C 1
ATOM 1562 O O . GLU A 1 218 ? 0.057 -1.425 -9.362 1.00 87.19 218 GLU A O 1
ATOM 1567 N N . PRO A 1 219 ? 0.108 -3.339 -10.575 1.00 77.75 219 PRO A N 1
ATOM 1568 C CA . PRO A 1 219 ? 1.270 -2.923 -11.342 1.00 77.75 219 PRO A CA 1
ATOM 1569 C C . PRO A 1 219 ? 0.925 -1.582 -11.964 1.00 77.75 219 PRO A C 1
ATOM 1571 O O . PRO A 1 219 ? -0.210 -1.465 -12.446 1.00 77.75 219 PRO A O 1
ATOM 1574 N N . PRO A 1 220 ? 1.832 -0.577 -11.924 1.00 64.75 220 PRO A N 1
ATOM 1575 C CA . PRO A 1 220 ? 1.616 0.637 -12.692 1.00 64.75 220 PRO A CA 1
ATOM 1576 C C . PRO A 1 220 ? 1.262 0.103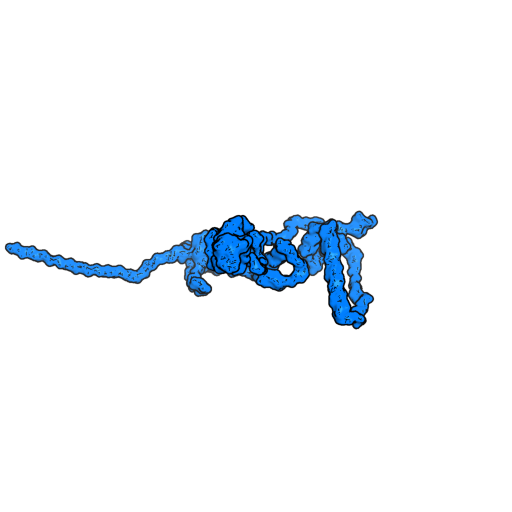 -14.050 1.00 64.75 220 PRO A C 1
ATOM 1578 O O . PRO A 1 220 ? 2.075 -0.653 -14.594 1.00 64.75 220 PRO A O 1
ATOM 1581 N N . THR A 1 221 ? -0.002 0.299 -14.462 1.00 50.66 221 THR A N 1
ATOM 1582 C CA . THR A 1 221 ? -0.514 -0.402 -15.627 1.00 50.66 221 THR A CA 1
ATOM 1583 C C . THR A 1 221 ? 0.569 -0.170 -16.627 1.00 50.66 221 THR A C 1
ATOM 1585 O O . THR A 1 221 ? 0.869 0.992 -16.938 1.00 50.66 221 THR A O 1
ATOM 1588 N N . GLY A 1 222 ? 1.185 -1.258 -17.097 1.00 43.31 222 GLY A N 1
ATOM 1589 C CA . GLY A 1 222 ? 1.774 -1.146 -18.391 1.00 43.31 222 GLY A CA 1
ATOM 1590 C C . GLY A 1 222 ? 0.687 -0.409 -19.163 1.00 43.31 222 GLY A C 1
ATOM 1591 O O . GLY A 1 222 ? -0.497 -0.776 -19.120 1.00 43.31 222 GLY A O 1
ATOM 1592 N N . ALA A 1 223 ? 1.077 0.586 -19.935 1.00 42.03 223 ALA A N 1
ATOM 1593 C CA . ALA A 1 223 ? 0.725 0.366 -21.308 1.00 42.03 223 ALA A CA 1
ATOM 1594 C C . ALA A 1 223 ? 0.934 -1.145 -21.522 1.00 42.03 223 ALA A C 1
ATOM 1596 O O . ALA A 1 223 ? 2.065 -1.625 -21.615 1.00 42.03 223 ALA A O 1
ATOM 1597 N N . ALA A 1 224 ? -0.155 -1.935 -21.456 1.00 35.81 224 ALA A N 1
ATOM 1598 C CA . ALA A 1 224 ? -0.216 -3.138 -22.232 1.00 35.81 224 ALA A CA 1
ATOM 1599 C C . ALA A 1 224 ? 0.445 -2.665 -23.509 1.00 35.81 224 ALA A C 1
ATOM 1601 O O . ALA A 1 224 ? 0.062 -1.606 -24.023 1.00 35.81 224 ALA A O 1
ATOM 1602 N N . SER A 1 225 ? 1.508 -3.326 -23.936 1.00 42.38 225 SER A N 1
ATOM 1603 C CA . SER A 1 225 ? 2.051 -3.043 -25.247 1.00 42.38 225 SER A CA 1
ATOM 1604 C C . SER A 1 225 ? 0.986 -3.446 -26.285 1.00 42.38 225 SER A C 1
ATOM 1606 O O . SER A 1 225 ? 1.231 -4.266 -27.152 1.00 42.38 225 SER A O 1
ATOM 1608 N N . GLN A 1 226 ? -0.227 -2.878 -26.248 1.00 44.38 226 GLN A N 1
ATOM 1609 C CA . GLN A 1 226 ? -0.642 -1.985 -27.305 1.00 44.38 226 GLN A CA 1
ATOM 1610 C C . GLN A 1 226 ? 0.591 -1.172 -27.670 1.00 44.38 226 GLN A C 1
ATOM 1612 O O . GLN A 1 226 ? 0.908 -0.154 -27.064 1.00 44.38 226 GLN A O 1
ATOM 1617 N N . SER A 1 227 ? 1.355 -1.721 -28.607 1.00 56.06 227 SER A N 1
ATOM 1618 C CA . SER A 1 227 ? 2.263 -0.954 -29.430 1.00 56.06 227 SER A CA 1
ATOM 1619 C C . SER A 1 227 ? 1.525 0.334 -29.767 1.00 56.06 227 SER A C 1
ATOM 1621 O O . SER A 1 227 ? 0.548 0.285 -30.522 1.00 56.06 227 SER A O 1
ATOM 1623 N N . LEU A 1 228 ? 1.901 1.434 -29.109 1.00 68.31 228 LEU A N 1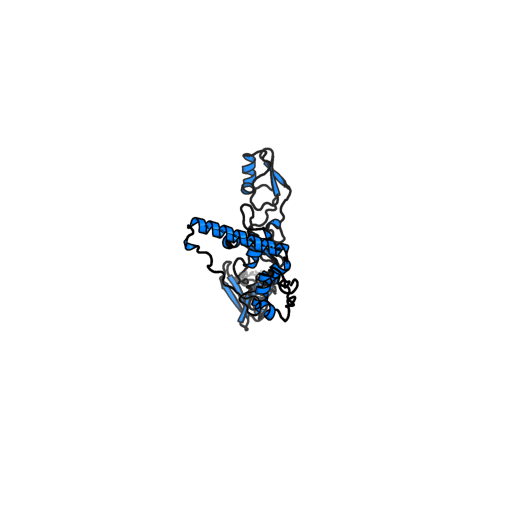
ATOM 1624 C CA . LEU A 1 228 ? 1.298 2.731 -29.357 1.00 68.31 228 LEU A CA 1
ATOM 1625 C C . LEU A 1 228 ? 1.435 2.951 -30.857 1.00 68.31 228 LEU A C 1
ATOM 1627 O O . LEU A 1 228 ? 2.544 2.957 -31.395 1.00 68.31 228 LEU A O 1
ATOM 1631 N N . VAL A 1 229 ? 0.305 3.032 -31.553 1.00 80.31 229 VAL A N 1
ATOM 1632 C CA . VAL A 1 229 ? 0.323 3.317 -32.982 1.00 80.31 229 VAL A CA 1
ATOM 1633 C C . VAL A 1 229 ? 0.569 4.808 -33.100 1.00 80.31 229 VAL A C 1
ATOM 1635 O O . VAL A 1 229 ? -0.348 5.621 -33.020 1.00 80.31 229 VAL A O 1
ATOM 1638 N N . VAL A 1 230 ? 1.843 5.159 -33.210 1.00 84.69 230 VAL A N 1
ATOM 1639 C CA . VAL A 1 230 ? 2.288 6.539 -33.352 1.00 84.69 230 VAL A CA 1
ATOM 1640 C C . VAL A 1 230 ? 2.178 6.950 -34.815 1.00 84.69 230 VAL A C 1
ATOM 1642 O O . VAL A 1 230 ? 2.504 6.176 -35.718 1.00 84.69 230 VAL A O 1
ATOM 1645 N N . ALA A 1 231 ? 1.715 8.178 -35.055 1.00 86.38 231 ALA A N 1
ATOM 1646 C CA . ALA A 1 231 ? 1.646 8.730 -36.399 1.00 86.38 231 ALA A CA 1
ATOM 1647 C C . ALA A 1 231 ? 3.043 8.700 -37.059 1.00 86.38 231 ALA A C 1
ATOM 1649 O O . ALA A 1 231 ? 4.016 9.153 -36.449 1.00 86.38 231 ALA A O 1
ATOM 1650 N N . PRO A 1 232 ? 3.177 8.190 -38.298 1.00 86.69 232 PRO A N 1
ATOM 1651 C CA . PRO A 1 232 ? 4.484 8.005 -38.937 1.00 86.69 232 PRO A CA 1
ATOM 1652 C C . PRO A 1 232 ? 5.223 9.329 -39.198 1.00 86.69 232 PRO A C 1
ATOM 1654 O O . PRO A 1 232 ? 6.434 9.338 -39.400 1.00 86.69 232 PRO A O 1
ATOM 1657 N N . ASP A 1 233 ? 4.504 10.449 -39.188 1.00 90.19 233 ASP A N 1
ATOM 1658 C CA . ASP A 1 233 ? 4.997 11.810 -39.379 1.00 90.19 233 ASP A CA 1
ATOM 1659 C C . ASP A 1 233 ? 5.138 12.603 -38.064 1.00 90.19 233 ASP A C 1
ATOM 1661 O O . ASP A 1 233 ? 5.423 13.802 -38.105 1.00 90.19 233 ASP A O 1
ATOM 1665 N N . LEU A 1 234 ? 5.003 11.961 -36.893 1.00 90.75 234 LEU A N 1
ATOM 1666 C CA . LEU A 1 234 ? 5.066 12.613 -35.576 1.00 90.75 234 LEU A CA 1
ATOM 1667 C C . LEU A 1 234 ? 6.307 13.501 -35.407 1.00 90.75 234 LEU A C 1
ATOM 1669 O O . LEU A 1 234 ? 6.197 14.631 -34.938 1.00 90.75 234 LEU A O 1
ATOM 1673 N N . ALA A 1 235 ? 7.484 13.022 -35.816 1.00 89.81 235 ALA A N 1
ATOM 1674 C CA . ALA A 1 235 ? 8.724 13.789 -35.705 1.00 89.81 235 ALA A CA 1
ATOM 1675 C C . ALA A 1 235 ? 8.678 15.093 -36.523 1.00 89.81 235 ALA A C 1
ATOM 1677 O O . ALA A 1 235 ? 9.156 16.133 -36.068 1.00 89.81 235 ALA A O 1
ATOM 1678 N N . ALA A 1 236 ? 8.063 15.061 -37.709 1.00 90.56 236 ALA A N 1
ATOM 1679 C CA . ALA A 1 236 ? 7.887 16.249 -38.538 1.00 90.56 236 ALA A CA 1
ATOM 1680 C C . ALA A 1 236 ? 6.887 17.229 -37.906 1.00 90.56 236 ALA A C 1
ATOM 1682 O O . ALA A 1 236 ? 7.124 18.437 -37.929 1.00 90.56 236 ALA A O 1
ATOM 1683 N N . ARG A 1 237 ? 5.811 16.718 -37.295 1.00 91.88 237 ARG A N 1
ATOM 1684 C CA . ARG A 1 237 ? 4.821 17.529 -36.569 1.00 91.88 237 ARG A CA 1
ATOM 1685 C C . ARG A 1 237 ? 5.446 18.223 -35.362 1.00 91.88 237 ARG A C 1
ATOM 1687 O O . ARG A 1 237 ? 5.319 19.440 -35.242 1.00 91.88 237 ARG A O 1
ATOM 1694 N N . ALA A 1 238 ? 6.187 17.471 -34.548 1.00 91.31 238 ALA A N 1
ATOM 1695 C CA . ALA A 1 238 ? 6.918 17.969 -33.385 1.00 91.31 238 ALA A CA 1
ATOM 1696 C C . ALA A 1 238 ? 7.943 19.045 -33.771 1.00 91.31 238 ALA A C 1
ATOM 1698 O O . ALA A 1 238 ? 8.036 20.075 -33.110 1.00 91.31 238 ALA A O 1
ATOM 1699 N N . ALA A 1 239 ? 8.651 18.873 -34.893 1.00 91.69 239 ALA A N 1
ATOM 1700 C CA . ALA A 1 239 ? 9.627 19.848 -35.384 1.0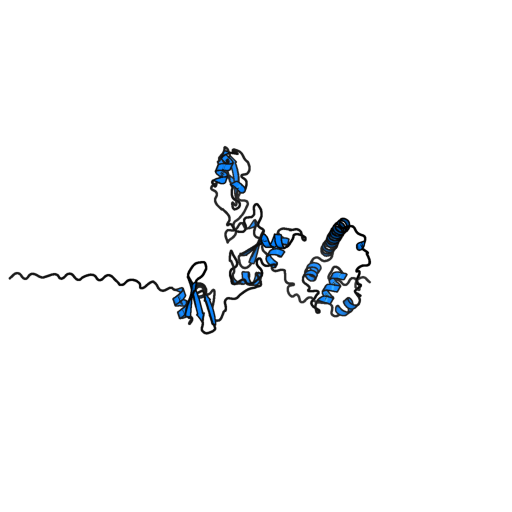0 91.69 239 ALA A CA 1
ATOM 1701 C C . ALA A 1 239 ? 9.023 21.223 -35.751 1.00 91.69 239 ALA A C 1
ATOM 1703 O O . ALA A 1 239 ? 9.765 22.201 -35.885 1.00 91.69 239 ALA A O 1
ATOM 1704 N N . ARG A 1 240 ? 7.694 21.335 -35.906 1.00 91.19 240 ARG A N 1
ATOM 1705 C CA . ARG A 1 240 ? 7.010 22.629 -36.090 1.00 91.19 240 ARG A CA 1
ATOM 1706 C C . ARG A 1 240 ? 6.930 23.433 -34.790 1.00 91.19 240 ARG A C 1
ATOM 1708 O O . ARG A 1 240 ? 6.892 24.664 -34.852 1.00 91.19 240 ARG A O 1
ATOM 1715 N N . LEU A 1 241 ? 6.940 22.763 -33.635 1.00 90.94 241 LEU A N 1
ATOM 1716 C CA . LEU A 1 241 ? 6.944 23.391 -32.317 1.00 90.94 241 LEU A CA 1
ATOM 1717 C C . LEU A 1 241 ? 8.356 23.882 -31.994 1.00 90.94 241 LEU A C 1
ATOM 1719 O O . LEU A 1 241 ? 9.222 23.147 -31.523 1.00 90.94 241 LEU A O 1
ATOM 1723 N N . LYS A 1 242 ? 8.606 25.160 -32.275 1.00 86.00 242 LYS A N 1
ATOM 1724 C CA . LYS A 1 242 ? 9.885 25.795 -31.953 1.00 86.00 242 LYS A CA 1
ATOM 1725 C C . LYS A 1 242 ? 9.938 26.091 -30.460 1.00 86.00 242 LYS A C 1
ATOM 1727 O O . LYS A 1 242 ? 9.217 26.965 -29.985 1.00 86.00 242 LYS A O 1
ATOM 1732 N N . SER A 1 243 ? 10.820 25.402 -29.741 1.00 83.44 243 SER A N 1
ATOM 1733 C CA . SER A 1 243 ? 11.077 25.685 -28.331 1.00 83.44 243 SER A CA 1
ATOM 1734 C C . SER A 1 243 ? 11.567 27.122 -28.163 1.00 83.44 243 SER A C 1
ATOM 1736 O O . SER A 1 243 ? 12.563 27.523 -28.774 1.00 83.44 243 SER A O 1
ATOM 1738 N N . VAL A 1 244 ? 10.898 27.881 -27.306 1.00 85.00 244 VAL A N 1
ATOM 1739 C CA . VAL A 1 244 ? 11.344 29.206 -26.884 1.00 85.00 244 VAL A CA 1
ATOM 1740 C C . VAL A 1 244 ? 11.571 29.148 -25.386 1.00 85.00 244 VAL A C 1
ATOM 1742 O O . VAL A 1 244 ? 10.655 28.847 -24.626 1.00 85.00 244 VAL A O 1
ATOM 1745 N N . THR A 1 245 ? 12.791 29.446 -24.952 1.00 81.38 245 THR A N 1
ATOM 1746 C CA . THR A 1 245 ? 13.073 29.609 -23.528 1.00 81.38 245 THR A CA 1
ATOM 1747 C C . THR A 1 245 ? 12.362 30.862 -23.034 1.00 81.38 245 THR A C 1
ATOM 1749 O O . THR A 1 245 ? 12.688 31.973 -23.446 1.00 81.38 245 THR A O 1
ATOM 1752 N N . VAL A 1 246 ? 11.390 30.682 -22.140 1.00 73.50 246 VAL A N 1
ATOM 1753 C CA . VAL A 1 246 ? 10.619 31.787 -21.542 1.00 73.50 246 VAL A CA 1
ATOM 1754 C C . VAL A 1 246 ? 11.392 32.459 -20.381 1.00 73.50 246 VAL A C 1
ATOM 1756 O O . VAL A 1 246 ? 11.010 33.524 -19.896 1.00 73.50 246 VAL A O 1
ATOM 1759 N N . ALA A 1 247 ? 12.528 31.889 -19.959 1.00 61.81 247 ALA A N 1
ATOM 1760 C CA . ALA A 1 247 ? 13.331 32.366 -18.832 1.00 61.81 247 ALA A CA 1
ATOM 1761 C C . ALA A 1 247 ? 14.348 33.481 -19.182 1.00 61.81 247 ALA A C 1
ATOM 1763 O O . ALA A 1 247 ? 15.063 33.358 -20.179 1.00 61.81 247 ALA A O 1
ATOM 1764 N N . PRO A 1 248 ? 14.545 34.477 -18.292 1.00 57.44 248 PRO A N 1
ATOM 1765 C CA . PRO A 1 248 ? 13.550 35.151 -17.466 1.00 57.44 248 PRO A CA 1
ATOM 1766 C C . PRO A 1 248 ? 13.103 36.438 -18.178 1.00 57.44 248 PRO A C 1
ATOM 1768 O O . PRO A 1 248 ? 13.846 37.414 -18.257 1.00 57.44 248 PRO A O 1
ATOM 1771 N N . THR A 1 249 ? 11.876 36.471 -18.693 1.00 58.06 249 THR A N 1
ATOM 1772 C CA . THR A 1 249 ? 11.257 37.739 -19.129 1.00 58.06 249 THR A CA 1
ATOM 1773 C C . THR A 1 249 ? 10.699 38.549 -17.953 1.00 58.06 249 THR A C 1
ATOM 1775 O O . THR A 1 249 ? 10.404 39.734 -18.109 1.00 58.06 249 THR A O 1
ATOM 1778 N N . VAL A 1 250 ? 10.603 37.936 -16.766 1.00 69.81 250 VAL A N 1
ATOM 1779 C CA . VAL A 1 250 ? 10.136 38.558 -15.522 1.00 69.81 250 VAL A CA 1
ATOM 1780 C C . VAL A 1 250 ? 11.309 38.695 -14.553 1.00 69.81 250 VAL A C 1
ATOM 1782 O O . VAL A 1 250 ? 11.892 37.708 -14.113 1.00 69.81 250 VAL A O 1
ATOM 1785 N N . ASP A 1 251 ? 11.660 39.940 -14.237 1.00 80.00 251 ASP A N 1
ATOM 1786 C CA . ASP A 1 251 ? 12.696 40.287 -13.266 1.00 80.00 251 ASP A CA 1
ATOM 1787 C C . ASP A 1 251 ? 12.195 40.039 -11.836 1.00 80.00 251 ASP A C 1
ATOM 1789 O O . ASP A 1 251 ? 11.571 40.903 -11.217 1.00 80.00 251 ASP A O 1
ATOM 1793 N N . THR A 1 252 ? 12.468 38.844 -11.315 1.00 82.56 252 THR A N 1
ATOM 1794 C CA . THR A 1 252 ? 12.115 38.449 -9.946 1.00 82.56 252 THR A CA 1
ATOM 1795 C C . THR A 1 252 ? 13.100 38.962 -8.896 1.00 82.56 252 THR A C 1
ATOM 1797 O O . THR A 1 252 ? 12.840 38.808 -7.707 1.00 82.56 252 THR A O 1
ATOM 1800 N N . SER A 1 253 ? 14.196 39.630 -9.294 1.00 85.94 253 SER A N 1
ATOM 1801 C CA . SER A 1 253 ? 15.168 40.209 -8.348 1.00 85.94 253 SER A CA 1
ATOM 1802 C C . SER A 1 253 ? 14.603 41.381 -7.541 1.00 85.94 253 SER A C 1
ATOM 1804 O O . SER A 1 253 ? 15.186 41.791 -6.540 1.00 85.94 253 SER A O 1
ATOM 1806 N N . LYS A 1 254 ? 13.459 41.911 -7.981 1.00 86.19 254 LYS A N 1
ATOM 1807 C CA . LYS A 1 254 ? 12.710 42.984 -7.322 1.00 86.19 254 LYS A CA 1
ATOM 1808 C C . LYS A 1 254 ? 11.639 42.482 -6.359 1.00 86.19 254 LYS A C 1
ATOM 1810 O O . LYS A 1 254 ? 10.967 43.314 -5.761 1.00 86.19 254 LYS A O 1
ATOM 1815 N N . LEU A 1 255 ? 11.448 41.167 -6.259 1.00 89.94 255 LEU A N 1
ATOM 1816 C CA . LEU A 1 255 ? 10.491 40.578 -5.335 1.00 89.94 255 LEU A CA 1
ATOM 1817 C C . LEU A 1 255 ? 11.132 40.401 -3.964 1.00 89.94 255 LEU A C 1
ATOM 1819 O O . LEU A 1 255 ? 12.258 39.912 -3.840 1.00 89.94 255 LEU A O 1
ATOM 1823 N N . GLU A 1 256 ? 10.386 40.760 -2.931 1.00 94.12 256 GLU A N 1
ATOM 1824 C CA . GLU A 1 256 ? 10.761 40.482 -1.554 1.00 94.12 256 GLU A CA 1
ATOM 1825 C C . GLU A 1 256 ? 10.708 38.966 -1.271 1.00 94.12 256 GLU A C 1
ATOM 1827 O O . GLU A 1 256 ? 9.960 38.224 -1.919 1.00 94.12 256 GLU A O 1
ATOM 1832 N N . PRO A 1 257 ? 11.436 38.462 -0.257 1.00 92.81 257 PRO A N 1
ATOM 1833 C CA . PRO A 1 257 ? 11.479 37.028 0.043 1.00 92.81 257 PRO A CA 1
ATOM 1834 C C . PRO A 1 257 ? 10.110 36.374 0.285 1.00 92.81 257 PRO A C 1
ATOM 1836 O O . PRO A 1 257 ? 9.930 35.195 -0.013 1.00 92.81 257 PRO A O 1
ATOM 1839 N N . TRP A 1 258 ? 9.139 37.116 0.822 1.00 91.19 258 TRP A N 1
ATOM 1840 C CA . TRP A 1 258 ? 7.781 36.609 1.034 1.00 91.19 258 TRP A CA 1
ATOM 1841 C C . TRP A 1 258 ? 6.954 36.598 -0.263 1.00 91.19 258 TRP A C 1
ATOM 1843 O O . TRP A 1 258 ? 6.131 35.707 -0.449 1.00 91.19 258 TRP A O 1
ATOM 1853 N N . GLU A 1 259 ? 7.194 37.532 -1.189 1.00 92.94 259 GLU A N 1
ATOM 1854 C CA . GLU A 1 259 ? 6.531 37.566 -2.501 1.00 92.94 259 GLU A CA 1
ATOM 1855 C C . GLU A 1 259 ? 6.978 36.387 -3.363 1.00 92.94 259 GLU A C 1
ATOM 1857 O O . GLU A 1 259 ? 6.165 35.802 -4.072 1.00 92.94 259 GLU A O 1
ATOM 1862 N N . LEU A 1 260 ? 8.245 35.978 -3.240 1.00 87.31 260 LEU A N 1
ATOM 1863 C CA . LEU A 1 260 ? 8.756 34.758 -3.866 1.00 87.31 260 LEU A CA 1
ATOM 1864 C C . LEU A 1 260 ? 8.045 33.501 -3.347 1.00 87.31 260 LEU A C 1
ATOM 1866 O O . LEU A 1 260 ? 7.706 32.625 -4.138 1.00 87.31 260 LEU A O 1
ATOM 1870 N N . GLN A 1 261 ? 7.759 33.426 -2.044 1.00 81.88 261 GLN A N 1
ATOM 1871 C CA . GLN A 1 261 ? 6.998 32.308 -1.467 1.00 81.88 261 GLN A CA 1
ATOM 1872 C C . GLN A 1 261 ? 5.548 32.292 -1.962 1.00 81.88 261 GLN A C 1
ATOM 1874 O O . GLN A 1 261 ? 4.983 31.232 -2.212 1.00 81.88 261 GLN A O 1
ATOM 1879 N N . VAL A 1 262 ? 4.934 33.464 -2.130 1.00 89.19 262 VAL A N 1
ATOM 1880 C CA . VAL A 1 262 ? 3.578 33.573 -2.683 1.00 89.19 262 VAL A CA 1
ATOM 1881 C C . VAL A 1 262 ? 3.558 33.207 -4.171 1.00 89.19 262 VAL A C 1
ATOM 1883 O O . VAL A 1 262 ? 2.658 32.492 -4.609 1.00 89.19 262 VAL A O 1
ATOM 1886 N N . LEU A 1 263 ? 4.555 33.644 -4.944 1.00 86.44 263 LEU A N 1
ATOM 1887 C CA . LEU A 1 263 ? 4.711 33.280 -6.353 1.00 86.44 263 LEU A CA 1
ATOM 1888 C C . LEU A 1 263 ? 4.842 31.762 -6.528 1.00 86.44 263 LEU A C 1
ATOM 1890 O O . LEU A 1 263 ? 4.175 31.194 -7.387 1.00 86.44 263 LEU A O 1
ATOM 1894 N N . ASP A 1 264 ? 5.628 31.107 -5.676 1.00 80.38 264 ASP A N 1
ATOM 1895 C CA . ASP A 1 264 ? 5.756 29.647 -5.641 1.00 80.38 264 ASP A CA 1
ATOM 1896 C C . ASP A 1 264 ? 4.397 28.957 -5.406 1.00 80.38 264 ASP A C 1
ATOM 1898 O O . ASP A 1 264 ? 4.027 28.027 -6.127 1.00 80.38 264 ASP A O 1
ATOM 1902 N N . LYS A 1 265 ? 3.570 29.487 -4.492 1.00 76.44 265 LYS A N 1
ATOM 1903 C CA . LYS A 1 265 ? 2.198 28.991 -4.284 1.00 76.44 265 LYS A CA 1
ATOM 1904 C C . LYS A 1 265 ? 1.284 29.207 -5.486 1.00 76.44 265 LYS A C 1
ATOM 1906 O O . LYS A 1 265 ? 0.469 28.335 -5.780 1.00 76.44 265 LYS A O 1
ATOM 1911 N N . PHE A 1 266 ? 1.423 30.315 -6.209 1.00 85.88 266 PHE A N 1
ATOM 1912 C CA . PHE A 1 266 ? 0.671 30.522 -7.448 1.00 85.88 266 PHE A CA 1
ATOM 1913 C C . PHE A 1 266 ? 1.122 29.593 -8.577 1.00 85.88 266 PHE A C 1
ATOM 1915 O O . PHE A 1 266 ? 0.275 29.107 -9.321 1.00 85.88 266 PHE A O 1
ATOM 1922 N N . MET A 1 267 ? 2.418 29.303 -8.690 1.00 81.06 267 MET A N 1
ATOM 1923 C CA . MET A 1 267 ? 2.928 28.330 -9.660 1.00 81.06 267 MET A CA 1
ATOM 1924 C C . MET A 1 267 ? 2.421 26.916 -9.354 1.00 81.06 267 MET A C 1
ATOM 1926 O O . MET A 1 267 ? 1.926 26.244 -10.256 1.00 81.06 267 MET A O 1
ATOM 1930 N N . GLN A 1 268 ? 2.436 26.504 -8.083 1.00 71.12 268 GLN A N 1
ATOM 1931 C CA . GLN A 1 268 ? 1.815 25.248 -7.635 1.00 71.12 268 GLN A CA 1
ATOM 1932 C C . GLN A 1 268 ? 0.320 25.207 -7.979 1.00 71.12 268 GLN A C 1
ATOM 1934 O O . GLN A 1 268 ? -0.174 24.210 -8.502 1.00 71.12 268 GLN A O 1
ATOM 1939 N N . ALA A 1 269 ? -0.404 26.306 -7.743 1.00 71.38 269 ALA A N 1
ATOM 1940 C CA . ALA A 1 269 ? -1.816 26.404 -8.099 1.00 71.38 269 ALA A CA 1
ATOM 1941 C C . ALA A 1 269 ? -2.061 26.290 -9.613 1.00 71.38 269 ALA A C 1
ATOM 1943 O O . ALA A 1 269 ? -3.032 25.660 -10.031 1.00 71.38 269 ALA A O 1
ATOM 1944 N N . ALA A 1 270 ? -1.182 26.869 -10.435 1.00 79.44 270 ALA A N 1
ATOM 1945 C CA . ALA A 1 270 ? -1.264 26.774 -11.888 1.00 79.44 270 ALA A CA 1
ATOM 1946 C C . ALA A 1 270 ? -1.100 25.326 -12.376 1.00 79.44 270 ALA A C 1
ATOM 1948 O O . ALA A 1 270 ? -1.864 24.894 -13.235 1.00 79.44 270 ALA A O 1
ATOM 1949 N N . TRP A 1 271 ? -0.209 24.539 -11.765 1.00 72.38 271 TRP A N 1
ATOM 1950 C CA . TRP A 1 271 ? -0.057 23.116 -12.098 1.00 72.38 271 TRP A CA 1
ATOM 1951 C C . TRP A 1 271 ? -1.317 22.289 -11.815 1.00 72.38 271 TRP A C 1
ATOM 1953 O O . TRP A 1 271 ? -1.611 21.344 -12.546 1.00 72.38 271 TRP A O 1
ATOM 1963 N N . TYR A 1 272 ? -2.115 22.654 -10.805 1.00 63.50 272 TYR A N 1
ATOM 1964 C CA . TYR A 1 272 ? -3.412 22.001 -10.592 1.00 63.50 272 TYR A CA 1
ATOM 1965 C C . TYR A 1 272 ? -4.392 22.259 -11.737 1.00 63.50 272 TYR A C 1
ATOM 1967 O O . TYR A 1 272 ? -5.246 21.415 -12.004 1.00 63.50 272 TYR A O 1
ATOM 1975 N N . MET A 1 273 ? -4.278 23.398 -12.423 1.00 78.31 273 MET A N 1
ATOM 1976 C CA . MET A 1 273 ? -5.112 23.684 -13.591 1.00 78.31 273 MET A CA 1
ATOM 1977 C C . MET A 1 273 ? -4.712 22.799 -14.771 1.00 78.31 273 MET A C 1
ATOM 1979 O O . MET A 1 273 ? -5.596 22.274 -15.442 1.00 78.31 273 MET A O 1
ATOM 1983 N N . ASP A 1 274 ? -3.413 22.555 -14.963 1.00 77.31 274 ASP A N 1
ATOM 1984 C CA . ASP A 1 274 ? -2.917 21.616 -15.976 1.00 77.31 274 ASP A CA 1
ATOM 1985 C C . ASP A 1 274 ? -3.416 20.193 -15.710 1.00 77.31 274 ASP A C 1
ATOM 1987 O O . ASP A 1 274 ? -3.980 19.553 -16.597 1.00 77.31 274 ASP A O 1
ATOM 1991 N N . ALA A 1 275 ? -3.282 19.716 -14.469 1.00 72.56 275 ALA A N 1
ATOM 1992 C CA . ALA A 1 275 ? -3.760 18.393 -14.071 1.00 72.56 275 ALA A CA 1
ATOM 1993 C C . ALA A 1 275 ? -5.283 18.250 -14.246 1.00 72.56 275 ALA A C 1
ATOM 1995 O O . ALA A 1 275 ? -5.763 17.260 -14.798 1.00 72.56 275 ALA A O 1
ATOM 1996 N N . ALA A 1 276 ? -6.057 19.256 -13.828 1.00 69.44 276 ALA A N 1
ATOM 1997 C CA . ALA A 1 276 ? -7.505 19.254 -14.017 1.00 69.44 276 ALA A CA 1
ATOM 1998 C C . ALA A 1 276 ? -7.890 19.266 -15.505 1.00 69.44 276 ALA A C 1
ATOM 2000 O O . ALA A 1 276 ? -8.851 18.603 -15.895 1.00 69.44 276 ALA A O 1
ATOM 2001 N N . TYR A 1 277 ? -7.147 19.992 -16.341 1.00 81.06 277 TYR A N 1
ATOM 2002 C CA . TYR A 1 277 ? -7.411 20.072 -17.773 1.00 81.06 277 TYR A CA 1
ATOM 2003 C C . TYR A 1 277 ? -7.124 18.743 -18.485 1.00 81.06 277 TYR A C 1
ATOM 2005 O O . TYR A 1 277 ? -7.954 18.292 -19.275 1.00 81.06 277 TYR A O 1
ATOM 2013 N N . TRP A 1 278 ? -6.031 18.056 -18.141 1.00 82.50 278 TRP A N 1
ATOM 2014 C CA . TRP A 1 278 ? -5.747 16.696 -18.618 1.00 82.50 278 TRP A CA 1
ATOM 2015 C C . TRP A 1 278 ? -6.880 15.711 -18.301 1.00 82.50 278 TRP A C 1
ATOM 2017 O O . TRP A 1 278 ? -7.351 15.001 -19.191 1.00 82.50 278 TRP A O 1
ATOM 2027 N N . GLN A 1 279 ? -7.394 15.742 -17.070 1.00 77.00 279 GLN A N 1
ATOM 2028 C CA . GLN A 1 279 ? -8.519 14.905 -16.636 1.00 77.00 279 GLN A CA 1
ATOM 2029 C C . GLN A 1 279 ? -9.841 15.241 -17.344 1.00 77.00 279 GLN A C 1
ATOM 2031 O O . GLN A 1 279 ? -10.716 14.390 -17.490 1.00 77.00 279 GLN A O 1
ATOM 2036 N N . GLN A 1 280 ? -10.023 16.480 -17.791 1.00 78.56 280 GLN A N 1
ATOM 2037 C CA . GLN A 1 280 ? -11.219 16.866 -18.542 1.00 78.56 280 GLN A CA 1
ATOM 2038 C C . GLN A 1 280 ? -11.131 16.480 -20.020 1.00 78.56 280 GLN A C 1
ATOM 2040 O O . GLN A 1 280 ? -12.155 16.191 -20.639 1.00 78.56 280 GLN A O 1
ATOM 2045 N N . VAL A 1 281 ? -9.927 16.507 -20.591 1.00 88.81 281 VAL A N 1
ATOM 2046 C CA . VAL A 1 281 ? -9.702 16.361 -22.032 1.00 88.81 281 VAL A CA 1
ATOM 2047 C C . VAL A 1 281 ? -9.416 14.918 -22.435 1.00 88.81 281 VAL A C 1
ATOM 2049 O O . VAL A 1 281 ? -10.041 14.419 -23.371 1.00 88.81 281 VAL A O 1
ATOM 2052 N N . ASP A 1 282 ? -8.454 14.264 -21.783 1.00 85.50 282 ASP A N 1
ATOM 2053 C CA . ASP A 1 282 ? -7.985 12.926 -22.156 1.00 85.50 282 ASP A CA 1
ATOM 2054 C C . ASP A 1 282 ? -7.342 12.183 -20.964 1.00 85.50 282 ASP A C 1
ATOM 2056 O O . ASP A 1 282 ? -6.121 12.011 -20.930 1.00 85.50 282 ASP A O 1
ATOM 2060 N N . PRO A 1 283 ? -8.132 11.681 -19.992 1.00 77.94 283 PRO A N 1
ATOM 2061 C CA . PRO A 1 283 ? -7.619 10.903 -18.853 1.00 77.94 283 PRO A CA 1
ATOM 2062 C C . PRO A 1 283 ? -6.769 9.682 -19.226 1.00 77.94 283 PRO A C 1
ATOM 2064 O O . PRO A 1 283 ? -5.936 9.216 -18.450 1.00 77.94 283 PRO A O 1
ATOM 2067 N N . GLU A 1 284 ? -7.009 9.093 -20.396 1.00 80.50 284 GLU A N 1
ATOM 2068 C CA . GLU A 1 284 ? -6.207 7.978 -20.900 1.00 80.50 284 GLU A CA 1
ATOM 2069 C C . GLU A 1 284 ? -4.911 8.468 -21.554 1.00 80.50 284 GLU A C 1
ATOM 2071 O O . GLU A 1 284 ? -3.853 7.880 -21.328 1.00 80.50 284 GLU A O 1
ATOM 2076 N N . GLY A 1 285 ? -4.971 9.570 -22.301 1.00 82.50 285 GLY A N 1
ATOM 2077 C CA . GLY A 1 285 ? -3.792 10.263 -22.809 1.00 82.50 285 GLY A CA 1
ATOM 2078 C C . GLY A 1 285 ? -2.865 10.743 -21.699 1.00 82.50 285 GLY A C 1
ATOM 2079 O O . GLY A 1 285 ? -1.658 10.594 -21.840 1.00 82.50 285 GLY A O 1
ATOM 2080 N N . GLU A 1 286 ? -3.396 11.224 -20.574 1.00 85.56 286 GLU A N 1
ATOM 2081 C CA . GLU A 1 286 ? -2.586 11.623 -19.418 1.00 85.56 286 GLU A CA 1
ATOM 2082 C C . GLU A 1 286 ? -1.786 10.442 -18.851 1.00 85.56 286 GLU A C 1
ATOM 2084 O O . GLU A 1 286 ? -0.600 10.578 -18.552 1.00 85.56 286 GLU A O 1
ATOM 2089 N N . ARG A 1 287 ? -2.405 9.258 -18.752 1.00 79.50 287 ARG A N 1
ATOM 2090 C CA . ARG A 1 287 ? -1.710 8.038 -18.312 1.00 79.50 287 ARG A CA 1
ATOM 2091 C C . ARG A 1 287 ? -0.568 7.668 -19.255 1.00 79.50 287 ARG A C 1
ATOM 2093 O O . ARG A 1 287 ? 0.515 7.332 -18.787 1.00 79.50 287 ARG A O 1
ATOM 2100 N N . ILE A 1 288 ? -0.790 7.769 -20.567 1.00 81.94 288 ILE A N 1
ATOM 2101 C CA . ILE A 1 288 ? 0.257 7.534 -21.568 1.00 81.94 288 ILE A CA 1
ATOM 2102 C C . ILE A 1 288 ? 1.353 8.594 -21.438 1.00 81.94 288 ILE A C 1
ATOM 2104 O O . ILE A 1 288 ? 2.512 8.226 -21.301 1.00 81.94 288 ILE A O 1
ATOM 2108 N N . PHE A 1 289 ? 1.003 9.880 -21.396 1.00 85.00 289 PHE A N 1
ATOM 2109 C CA . PHE A 1 289 ? 1.942 10.994 -21.261 1.00 85.00 289 PHE A CA 1
ATOM 2110 C C . PHE A 1 289 ? 2.872 10.824 -20.055 1.00 85.00 289 PHE A C 1
ATOM 2112 O O . PHE A 1 289 ? 4.088 10.880 -20.209 1.00 85.00 289 PHE A O 1
ATOM 2119 N N . ARG A 1 290 ? 2.310 10.515 -18.879 1.00 81.69 290 ARG A N 1
ATOM 2120 C CA . ARG A 1 290 ? 3.074 10.285 -17.641 1.00 81.69 290 ARG A CA 1
ATOM 2121 C C . ARG A 1 290 ? 3.951 9.029 -17.675 1.00 81.69 290 ARG A C 1
ATOM 2123 O O . ARG A 1 290 ? 4.866 8.926 -16.867 1.00 81.69 290 ARG A O 1
ATOM 2130 N N . SER A 1 291 ? 3.673 8.085 -18.576 1.00 78.19 291 SER A N 1
ATOM 2131 C CA . SER A 1 291 ? 4.492 6.879 -18.770 1.00 78.19 291 SER A CA 1
ATOM 2132 C C . SER A 1 291 ? 5.662 7.070 -19.742 1.00 78.19 291 SER A C 1
ATOM 2134 O O . SER A 1 291 ? 6.523 6.196 -19.824 1.00 78.19 291 SER A O 1
ATOM 2136 N N . LEU A 1 292 ? 5.692 8.177 -20.494 1.00 80.81 292 LEU A N 1
ATOM 2137 C CA . LEU A 1 292 ? 6.748 8.460 -21.463 1.00 80.81 292 LEU A CA 1
ATOM 2138 C C . LEU A 1 292 ? 7.973 9.069 -20.781 1.00 80.81 292 LEU A C 1
ATOM 2140 O O . LEU A 1 292 ? 7.867 9.965 -19.948 1.00 80.81 292 LEU A O 1
ATOM 2144 N N . ASP A 1 293 ? 9.150 8.640 -21.215 1.00 77.88 293 ASP A N 1
ATOM 2145 C CA . ASP A 1 293 ? 10.424 9.224 -20.825 1.00 77.88 293 ASP A CA 1
ATOM 2146 C C . ASP A 1 293 ? 10.831 10.318 -21.822 1.00 77.88 293 ASP A C 1
ATOM 2148 O O . ASP A 1 293 ? 11.278 10.040 -22.937 1.00 77.88 293 ASP A O 1
ATOM 2152 N N . ALA A 1 294 ? 10.712 11.583 -21.414 1.00 73.31 294 ALA A N 1
ATOM 2153 C CA . ALA A 1 294 ? 11.118 12.730 -22.228 1.00 73.31 294 ALA A CA 1
ATOM 2154 C C . ALA A 1 294 ? 12.627 12.764 -22.542 1.00 73.31 294 ALA A C 1
ATOM 2156 O O . ALA A 1 294 ? 13.041 13.437 -23.489 1.00 73.31 294 ALA A O 1
ATOM 2157 N N . SER A 1 295 ? 13.454 12.071 -21.753 1.00 76.19 295 SER A N 1
ATOM 2158 C CA . SER A 1 295 ? 14.898 11.978 -21.980 1.00 76.19 295 SER A CA 1
ATOM 2159 C C . SER A 1 295 ? 15.266 10.918 -23.020 1.00 76.19 295 SER A C 1
ATOM 2161 O O . SER A 1 295 ? 16.342 10.996 -23.618 1.00 76.19 295 SER A O 1
ATOM 2163 N N . ASN A 1 296 ? 14.356 9.978 -23.297 1.00 76.44 296 ASN A N 1
ATOM 2164 C CA . ASN A 1 296 ? 14.511 8.993 -24.353 1.00 76.44 296 ASN A CA 1
ATOM 2165 C C . ASN A 1 296 ? 14.251 9.647 -25.728 1.00 76.44 296 ASN A C 1
ATOM 2167 O O . ASN A 1 296 ? 13.124 10.075 -26.002 1.00 76.44 296 ASN A O 1
ATOM 2171 N N . PRO A 1 297 ? 15.246 9.689 -26.638 1.00 74.25 297 PRO A N 1
ATOM 2172 C CA . PRO A 1 297 ? 15.089 10.293 -27.963 1.00 74.25 297 PRO A CA 1
ATOM 2173 C C . PRO A 1 297 ? 13.944 9.699 -28.793 1.00 74.25 297 PRO A C 1
ATOM 2175 O O . PRO A 1 297 ? 13.326 10.421 -29.577 1.00 74.25 297 PRO A O 1
ATOM 2178 N N . ASP A 1 298 ? 13.633 8.417 -28.594 1.00 73.88 298 ASP A N 1
ATOM 2179 C CA . ASP A 1 298 ? 12.574 7.715 -29.323 1.00 73.88 298 ASP A CA 1
ATOM 2180 C C . ASP A 1 298 ? 11.169 8.110 -28.833 1.00 73.88 298 ASP A C 1
ATOM 2182 O O . ASP A 1 298 ? 10.186 7.941 -29.554 1.00 73.88 298 ASP A O 1
ATOM 2186 N N . GLN A 1 299 ? 11.063 8.670 -27.623 1.00 84.56 299 GLN A N 1
ATOM 2187 C CA . GLN A 1 299 ? 9.798 9.080 -27.002 1.00 84.56 299 GLN A CA 1
ATOM 2188 C C . GLN A 1 299 ? 9.643 10.603 -26.898 1.00 84.56 299 GLN A C 1
ATOM 2190 O O . GLN A 1 299 ? 8.520 11.094 -26.784 1.00 84.56 299 GLN A O 1
ATOM 2195 N N . ALA A 1 300 ? 10.733 11.366 -27.017 1.00 87.06 300 ALA A N 1
ATOM 2196 C CA . ALA A 1 300 ? 10.746 12.819 -26.849 1.00 87.06 300 ALA A CA 1
ATOM 2197 C C . ALA A 1 300 ? 9.753 13.555 -27.767 1.00 87.06 300 ALA A C 1
ATOM 2199 O O . ALA A 1 300 ? 9.064 14.475 -27.328 1.00 87.06 300 ALA A O 1
ATOM 2200 N N . ALA A 1 301 ? 9.631 13.136 -29.033 1.00 90.44 301 ALA A N 1
ATOM 2201 C CA . ALA A 1 301 ? 8.680 13.741 -29.970 1.00 90.44 301 ALA A CA 1
ATOM 2202 C C . ALA A 1 301 ? 7.218 13.490 -29.565 1.00 90.44 301 ALA A C 1
ATOM 2204 O O . ALA A 1 301 ? 6.371 14.367 -29.737 1.00 90.44 301 ALA A O 1
ATOM 2205 N N . LEU A 1 302 ? 6.925 12.305 -29.018 1.00 91.69 302 LEU A N 1
ATOM 2206 C CA . LEU A 1 302 ? 5.584 11.937 -28.568 1.00 91.69 302 LEU A CA 1
ATOM 2207 C C . LEU A 1 302 ? 5.245 12.682 -27.282 1.00 91.69 302 LEU A C 1
ATOM 2209 O O . LEU A 1 302 ? 4.186 13.294 -27.201 1.00 91.69 302 LEU A O 1
ATOM 2213 N N . HIS A 1 303 ? 6.181 12.709 -26.332 1.00 92.62 303 HIS A N 1
ATOM 2214 C CA . HIS A 1 303 ? 6.047 13.462 -25.093 1.00 92.62 303 HIS A CA 1
ATOM 2215 C C . HIS A 1 303 ? 5.793 14.951 -25.376 1.00 92.62 303 HIS A C 1
ATOM 2217 O O . HIS A 1 303 ? 4.832 15.515 -24.863 1.00 92.62 303 HIS A O 1
ATOM 2223 N N . LEU A 1 304 ? 6.588 15.578 -26.254 1.00 92.62 304 LEU A N 1
ATOM 2224 C CA . LEU A 1 304 ? 6.421 16.987 -26.630 1.00 92.62 304 LEU A CA 1
ATOM 2225 C C . LEU A 1 304 ? 5.053 17.268 -27.264 1.00 92.62 304 LEU A C 1
ATOM 2227 O O . LEU A 1 304 ? 4.398 18.248 -26.916 1.00 92.62 304 LEU A O 1
ATOM 2231 N N . MET A 1 305 ? 4.627 16.433 -28.213 1.00 93.25 305 MET A N 1
ATOM 2232 C CA . MET A 1 305 ? 3.348 16.637 -28.891 1.00 93.25 305 MET A CA 1
ATOM 2233 C C . MET A 1 305 ? 2.164 16.419 -27.950 1.00 93.25 305 MET A C 1
ATOM 2235 O O . MET A 1 305 ? 1.196 17.168 -28.041 1.00 93.25 305 MET A O 1
ATOM 2239 N N . MET A 1 306 ? 2.228 15.443 -27.044 1.00 93.75 306 MET A N 1
ATOM 2240 C CA . MET A 1 306 ? 1.167 15.207 -26.063 1.00 93.75 306 MET A CA 1
ATOM 2241 C C . MET A 1 306 ? 1.061 16.349 -25.051 1.00 93.75 306 MET A C 1
ATOM 2243 O O . MET A 1 306 ? -0.051 16.789 -24.776 1.00 93.75 306 MET A O 1
ATOM 2247 N N . ASP A 1 307 ? 2.192 16.871 -24.571 1.00 92.62 307 ASP A N 1
ATOM 2248 C CA . ASP A 1 307 ? 2.244 18.033 -23.675 1.00 92.62 307 ASP A CA 1
ATOM 2249 C C . ASP A 1 307 ? 1.627 19.274 -24.334 1.00 92.62 307 ASP A C 1
ATOM 2251 O O . ASP A 1 307 ? 0.674 19.865 -23.832 1.00 92.62 307 ASP A O 1
ATOM 2255 N N . ALA A 1 308 ? 2.080 19.605 -25.547 1.00 92.94 308 ALA A N 1
ATOM 2256 C CA . ALA A 1 308 ? 1.594 20.771 -26.282 1.00 92.94 308 ALA A CA 1
ATOM 2257 C C . ALA A 1 308 ? 0.096 20.697 -26.626 1.00 92.94 308 ALA A C 1
ATOM 2259 O O . ALA A 1 308 ? -0.559 21.730 -26.775 1.00 92.94 308 ALA A O 1
ATOM 2260 N N . ASN A 1 309 ? -0.448 19.486 -26.769 1.00 93.06 309 ASN A N 1
ATOM 2261 C CA . ASN A 1 309 ? -1.849 19.270 -27.109 1.00 93.06 309 ASN A CA 1
ATOM 2262 C C . ASN A 1 309 ? -2.742 18.967 -25.902 1.00 93.06 309 ASN A C 1
ATOM 2264 O O . ASN A 1 309 ? -3.962 19.002 -26.071 1.00 93.06 309 ASN A O 1
ATOM 2268 N N . TYR A 1 310 ? -2.189 18.692 -24.717 1.00 91.81 310 TYR A N 1
ATOM 2269 C CA . TYR A 1 310 ? -2.913 18.136 -23.565 1.00 91.81 310 TYR A CA 1
ATOM 2270 C C . TYR A 1 310 ? -3.790 16.928 -23.943 1.00 91.81 310 TYR A C 1
ATOM 2272 O O . TYR A 1 310 ? -4.962 16.843 -23.571 1.00 91.81 310 TYR A O 1
ATOM 2280 N N . GLY A 1 311 ? -3.264 16.022 -24.770 1.00 92.06 311 GLY A N 1
ATOM 2281 C CA . GLY A 1 311 ? -4.011 14.857 -25.241 1.00 92.06 311 GLY A CA 1
ATOM 2282 C C . GLY A 1 311 ? -3.330 14.109 -26.380 1.00 92.06 311 GLY A C 1
ATOM 2283 O O . GLY A 1 311 ? -2.276 14.505 -26.876 1.00 92.06 311 GLY A O 1
ATOM 2284 N N . ARG A 1 312 ? -3.959 13.016 -26.822 1.00 92.06 312 ARG A N 1
ATOM 2285 C CA . ARG A 1 312 ? -3.465 12.168 -27.926 1.00 92.06 312 ARG A CA 1
ATOM 2286 C C . ARG A 1 312 ? -3.755 12.701 -29.335 1.00 92.06 312 ARG A C 1
ATOM 2288 O O . ARG A 1 312 ? -3.342 12.073 -30.306 1.00 92.06 312 ARG A O 1
ATOM 2295 N N . TRP A 1 313 ? -4.472 13.817 -29.464 1.00 90.31 313 TRP A N 1
ATOM 2296 C CA . TRP A 1 313 ? -4.903 14.379 -30.752 1.00 90.31 313 TRP A CA 1
ATOM 2297 C C . TRP A 1 313 ? -4.060 15.589 -31.152 1.00 90.31 313 TRP A C 1
ATOM 2299 O O . TRP A 1 313 ? -3.739 16.421 -30.304 1.00 90.31 313 TRP A O 1
ATOM 2309 N N . ASP A 1 314 ? -3.732 15.712 -32.440 1.00 90.12 314 ASP A N 1
ATOM 2310 C CA . ASP A 1 314 ? -2.922 16.819 -32.953 1.00 90.12 314 ASP A CA 1
ATOM 2311 C C . ASP A 1 314 ? -3.804 18.031 -33.254 1.00 90.12 314 ASP A C 1
ATOM 2313 O O . ASP A 1 314 ? -4.332 18.206 -34.353 1.00 90.12 314 ASP A O 1
ATOM 2317 N N . ARG A 1 315 ? -3.954 18.907 -32.263 1.00 88.62 315 ARG A N 1
ATOM 2318 C CA . ARG A 1 315 ? -4.804 20.089 -32.378 1.00 88.62 315 ARG A CA 1
ATOM 2319 C C . ARG A 1 315 ? -4.266 21.134 -33.347 1.00 88.62 315 ARG A C 1
ATOM 2321 O O . ARG A 1 315 ? -5.021 22.020 -33.740 1.00 88.62 315 ARG A O 1
ATOM 2328 N N . PHE A 1 316 ? -2.996 21.040 -33.733 1.00 86.50 316 PHE A N 1
ATOM 2329 C CA . PHE A 1 316 ? -2.384 21.966 -34.680 1.00 86.50 316 PHE A CA 1
ATOM 2330 C C . PHE A 1 316 ? -2.748 21.655 -36.134 1.00 86.50 316 PHE A C 1
ATOM 2332 O O . PHE A 1 316 ? -2.693 22.568 -36.951 1.00 86.50 316 PHE A O 1
ATOM 2339 N N . ASP A 1 317 ? -3.123 20.411 -36.447 1.00 79.06 317 ASP A N 1
ATOM 2340 C CA . ASP A 1 317 ? -3.492 19.984 -37.805 1.00 79.06 317 ASP A CA 1
ATOM 2341 C C . ASP A 1 317 ? -4.959 19.561 -37.931 1.00 79.06 317 ASP A C 1
ATOM 2343 O O . ASP A 1 317 ? -5.568 19.793 -38.973 1.00 79.06 317 ASP A O 1
ATOM 2347 N N . ASP A 1 318 ? -5.550 18.975 -36.887 1.00 66.88 318 ASP A N 1
ATOM 2348 C CA . ASP A 1 318 ? -6.913 18.431 -36.955 1.00 66.88 318 ASP A CA 1
ATOM 2349 C C . ASP A 1 318 ? -8.004 19.504 -36.747 1.00 66.88 318 ASP A C 1
ATOM 2351 O O . ASP A 1 318 ? -9.186 19.246 -36.981 1.00 66.88 318 ASP A O 1
ATOM 2355 N N . PHE A 1 319 ? -7.619 20.717 -36.328 1.00 58.28 319 PHE A N 1
ATOM 2356 C CA . PHE A 1 319 ? -8.528 21.852 -36.093 1.00 58.28 319 PHE A CA 1
ATOM 2357 C C . PHE A 1 319 ? -8.064 23.174 -36.739 1.00 58.28 319 PHE A C 1
ATOM 2359 O O . PHE A 1 319 ? -8.567 24.237 -36.364 1.00 58.28 319 PHE A O 1
ATOM 2366 N N . ALA A 1 320 ? -7.114 23.118 -37.679 1.00 52.69 320 ALA A N 1
ATOM 2367 C CA . ALA A 1 320 ? -6.605 24.279 -38.420 1.00 52.69 320 ALA A CA 1
ATOM 2368 C C . ALA A 1 320 ? -7.471 24.675 -39.629 1.00 52.69 320 ALA A C 1
ATOM 2370 O O . ALA A 1 320 ? -8.116 23.791 -40.238 1.00 52.69 320 ALA A O 1
#

Secondary structure (DSSP, 8-state):
-----PPPPPP-PPPPS--PPP-HHHHHHHHTT-EEEEEEETTEEEEEEE-TTS-EEEHHHHHHTSS-TT-----BSSHHHHHHHH--BSS--TTB-S-SS-HHHHHHHHHHTT--TTS-HHHHHHHEEEEEETTEEEEEE-BTTB-TTSB-B---SPPHHHHHHHHHSTT-S---HHHH-TTB-EEEEEETTEEEEEEE-S-B-TTSBBGGG-EE---------------TTHHHHHTTS-----TTSS-GGGS-HHHHHHHHHHHHHHHHHHHHHHHHH-HHHHHHHHHS-TTSHHHHHHHHHHHHHTSSS-TTTS--